Protein AF-A0A966UQ82-F1 (afdb_monomer_lite)

Radius of gyration: 20.07 Å; chains: 1; bounding box: 48×33×61 Å

Sequence (240 aa):
MAGTAAERQETGVVKAINDTFRKNKRNPFTVAAGNTKINGVVGARKYGGRQATGSEPYTDVILQLKNKKDVNLSLKGEAAPSLAGGGLRGLELIVPGIANRFMKAAYDKLIEMGLKAGDKVPDVYGKIGKAHKEKIVVGTAAMGGPIDYMYIGPMDVRSSYDDEKNILNLNGNLTQSLEYAKSHELYFRLRARREDQRFDPKAMQNNTHKIYGKSPSRGDSAGRIVVTDSVPAGAVTVKV

Foldseek 3Di:
DVVVLQCLQLVLVQCLLQVLCVVLVQFWFWEDFPPDIDGQFRGKDADPDAALVRHRAQFGMWTDGDPDDIATEGEAEQPFGFFFPDFLVRLCVQPNPPSQVQLVQLLVLCVVVVDDWFAFRFKEKEWDDLVRLLCRQQHDVNRNGRHQWYWYAHSNWDWDADSVRRYIYIRTHTDGSNVCSVPFTKIKIWDAPDPQWTADSPPDDPNGHQRTQQRPVPRDGHITIGMGRDDDPPGHYGYD

pLDDT: mean 88.34, std 11.16, range [34.44, 98.62]

Secondary structure (DSSP, 8-state):
--HHHHHHHHHHHHHHHHHHHHHTTT--EEEEETTEEEEEEEEEEE-----TTSSPPS--EEEEETTS--EEEEEE-SSS--BSTTHHHHHHHHSTTHHHHHHHHHHHHHHHTT--TTPPPPPEEEEPPHHHHHHHHH--GGGT---SEEEE--SS--EEEETTTTEEEESSEEEEHHHHHHHS--EEEEE-SSTT--B-TT-EETTEE--B---TTT-----EEEEES---TT-EEEE-

Structure (mmCIF, N/CA/C/O backbone):
data_AF-A0A966UQ82-F1
#
_entry.id   AF-A0A966UQ82-F1
#
loop_
_atom_site.group_PDB
_atom_site.id
_atom_site.type_symbol
_atom_site.label_atom_id
_atom_site.label_alt_id
_atom_site.label_comp_id
_atom_site.label_asym_id
_atom_site.label_entity_id
_atom_site.label_seq_id
_atom_site.pdbx_PDB_ins_code
_atom_site.Cartn_x
_atom_site.Cartn_y
_atom_site.Cartn_z
_atom_site.occupancy
_atom_site.B_iso_or_equiv
_atom_site.auth_seq_id
_atom_site.auth_comp_id
_atom_site.auth_asym_id
_atom_site.auth_atom_id
_atom_site.pdbx_PDB_model_num
ATOM 1 N N . MET A 1 1 ? 10.361 14.506 2.258 1.00 34.44 1 MET A N 1
ATOM 2 C CA . MET A 1 1 ? 10.667 13.240 2.958 1.00 34.44 1 MET A CA 1
ATOM 3 C C . MET A 1 1 ? 9.388 12.424 3.025 1.00 34.44 1 MET A C 1
ATOM 5 O O . MET A 1 1 ? 8.383 12.976 3.440 1.00 34.44 1 MET A O 1
ATOM 9 N N . ALA A 1 2 ? 9.389 11.176 2.550 1.00 37.69 2 ALA A N 1
ATOM 10 C CA . ALA A 1 2 ? 8.175 10.351 2.489 1.00 37.69 2 ALA A CA 1
ATOM 11 C C . ALA A 1 2 ? 7.789 9.716 3.845 1.00 37.69 2 ALA A C 1
ATOM 13 O O . ALA A 1 2 ? 6.634 9.354 4.011 1.00 37.69 2 ALA A O 1
ATOM 14 N N . GLY A 1 3 ? 8.717 9.653 4.813 1.00 43.28 3 GLY A N 1
ATOM 15 C CA . GLY A 1 3 ? 8.471 9.089 6.151 1.00 43.28 3 GLY A CA 1
ATOM 16 C C . GLY A 1 3 ? 7.691 10.018 7.089 1.00 43.28 3 GLY A C 1
ATOM 17 O O . GLY A 1 3 ? 6.707 9.605 7.682 1.00 43.28 3 GLY A O 1
ATOM 18 N N . THR A 1 4 ? 8.028 11.312 7.139 1.00 46.94 4 THR A N 1
ATOM 19 C CA . THR A 1 4 ? 7.379 12.275 8.056 1.00 46.94 4 THR A CA 1
ATOM 20 C C . THR A 1 4 ? 5.878 12.457 7.785 1.00 46.94 4 THR A C 1
ATOM 22 O O . THR A 1 4 ? 5.121 12.805 8.682 1.0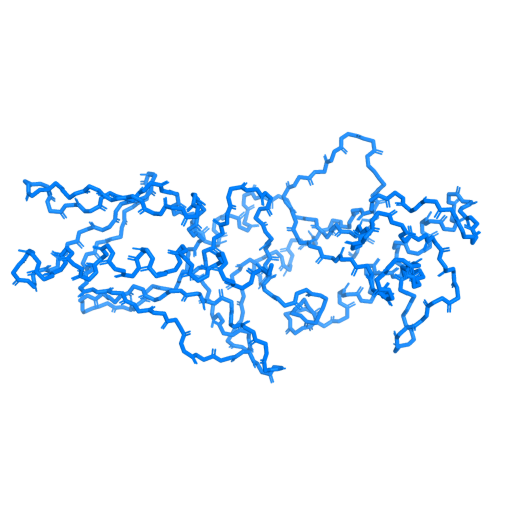0 46.94 4 THR A O 1
ATOM 25 N N . ALA A 1 5 ? 5.427 12.246 6.542 1.00 49.00 5 ALA A N 1
ATOM 26 C CA . ALA A 1 5 ? 4.013 12.358 6.176 1.00 49.00 5 ALA A CA 1
ATOM 27 C C . ALA A 1 5 ? 3.207 11.095 6.529 1.00 49.00 5 ALA A C 1
ATOM 29 O O . ALA A 1 5 ? 2.091 11.225 7.022 1.00 49.00 5 ALA A O 1
ATOM 30 N N . ALA A 1 6 ? 3.776 9.899 6.335 1.00 56.09 6 ALA A N 1
ATOM 31 C CA . ALA A 1 6 ? 3.151 8.639 6.749 1.00 56.09 6 ALA A CA 1
ATOM 32 C C . ALA A 1 6 ? 3.001 8.569 8.280 1.00 56.09 6 ALA A C 1
ATOM 34 O O . ALA A 1 6 ? 1.919 8.275 8.791 1.00 56.09 6 ALA A O 1
ATOM 35 N N . GLU A 1 7 ? 4.026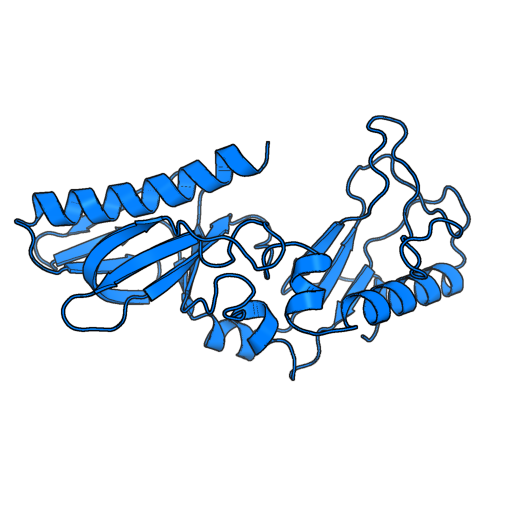 9.022 9.014 1.00 70.12 7 GLU A N 1
ATOM 36 C CA . GLU A 1 7 ? 3.974 9.116 10.475 1.00 70.12 7 GLU A CA 1
ATOM 37 C C . GLU A 1 7 ? 2.821 9.987 10.984 1.00 70.12 7 GLU A C 1
ATOM 39 O O . GLU A 1 7 ? 2.260 9.690 12.042 1.00 70.12 7 GLU A O 1
ATOM 44 N N . ARG A 1 8 ? 2.435 11.040 10.248 1.00 84.38 8 ARG A N 1
ATOM 45 C CA . ARG A 1 8 ? 1.315 11.910 10.637 1.00 84.38 8 ARG A CA 1
ATOM 46 C C . ARG A 1 8 ? -0.015 11.169 10.621 1.00 84.38 8 ARG A C 1
ATOM 48 O O . ARG A 1 8 ? -0.776 11.299 11.579 1.00 84.38 8 ARG A O 1
ATOM 55 N N . GLN A 1 9 ? -0.281 10.392 9.572 1.00 91.62 9 GLN A N 1
ATOM 56 C CA . GLN A 1 9 ? -1.534 9.650 9.454 1.00 91.62 9 GLN A CA 1
ATOM 57 C C . GLN A 1 9 ? -1.615 8.553 10.523 1.00 91.62 9 GLN A C 1
ATOM 59 O O . GLN A 1 9 ? -2.599 8.471 11.256 1.00 91.62 9 GLN A O 1
ATOM 64 N N . GLU A 1 10 ? -0.551 7.762 10.675 1.00 92.62 10 GLU A N 1
ATOM 65 C CA . GLU A 1 10 ? -0.459 6.702 11.688 1.00 92.62 10 GLU A CA 1
ATOM 66 C C . GLU A 1 10 ? -0.657 7.239 13.103 1.00 92.62 10 GLU A C 1
ATOM 68 O O . GLU A 1 10 ? -1.464 6.714 13.874 1.00 92.62 10 GLU A O 1
ATOM 73 N N . THR A 1 11 ? 0.049 8.321 13.434 1.00 93.56 11 THR A N 1
ATOM 74 C CA . THR A 1 11 ? -0.054 8.962 14.747 1.00 93.56 11 THR A CA 1
ATOM 75 C C . THR A 1 11 ? -1.455 9.522 14.969 1.00 93.56 11 THR A C 1
ATOM 77 O O . THR A 1 11 ? -1.997 9.375 16.062 1.00 93.56 11 THR A O 1
ATOM 80 N N . GLY A 1 12 ? -2.068 10.110 13.937 1.00 96.06 12 GLY A N 1
ATOM 81 C CA . GLY A 1 12 ? -3.436 10.620 13.984 1.00 96.06 12 GLY A CA 1
ATOM 82 C C . GLY A 1 12 ? -4.465 9.532 14.295 1.00 96.06 12 GLY A C 1
ATOM 83 O O . GLY A 1 12 ? -5.253 9.696 15.228 1.00 96.06 12 GLY A O 1
ATOM 84 N N . VAL A 1 13 ? -4.416 8.395 13.587 1.00 97.44 13 VAL A N 1
ATOM 85 C CA . VAL A 1 13 ? -5.310 7.247 13.840 1.00 97.44 13 VAL A CA 1
ATOM 86 C C . VAL A 1 13 ? -5.109 6.703 15.256 1.00 97.44 13 VAL A C 1
ATOM 88 O O . VAL A 1 13 ? -6.076 6.556 16.006 1.00 97.44 13 VAL A O 1
ATOM 91 N N . VAL A 1 14 ? -3.858 6.448 15.655 1.00 97.88 14 VAL A N 1
ATOM 92 C CA . VAL A 1 14 ? -3.534 5.915 16.989 1.00 97.88 14 VAL A CA 1
ATOM 93 C C . VAL A 1 14 ? -4.014 6.856 1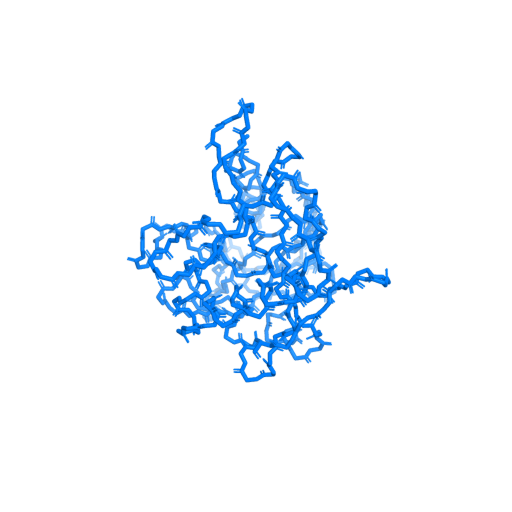8.094 1.00 97.88 14 VAL A C 1
ATOM 95 O O . VAL A 1 14 ? -4.612 6.409 19.077 1.00 97.88 14 VAL A O 1
ATOM 98 N N . LYS A 1 15 ? -3.787 8.164 17.933 1.00 97.75 15 LYS A N 1
ATOM 99 C CA . LYS A 1 15 ? -4.211 9.180 18.898 1.00 97.75 15 LYS A CA 1
ATOM 100 C C . LYS A 1 15 ? -5.732 9.244 19.010 1.00 97.75 15 LYS A C 1
ATOM 102 O O . LYS A 1 15 ? -6.237 9.186 20.127 1.00 97.75 15 LYS A O 1
ATOM 107 N N . ALA A 1 16 ? -6.451 9.320 17.889 1.00 98.12 16 ALA A N 1
ATOM 108 C CA . ALA A 1 16 ? -7.913 9.397 17.883 1.00 98.12 16 ALA A CA 1
ATOM 109 C C . ALA A 1 16 ? -8.549 8.215 18.630 1.00 98.12 16 ALA A C 1
ATOM 111 O O . ALA A 1 16 ? -9.416 8.406 19.481 1.00 98.12 16 ALA A O 1
ATOM 112 N N . ILE A 1 17 ? -8.071 6.996 18.372 1.00 98.44 17 ILE A N 1
ATOM 113 C CA . ILE A 1 17 ? -8.600 5.778 18.997 1.00 98.44 17 ILE A CA 1
ATOM 114 C C . ILE A 1 17 ? -8.288 5.745 20.497 1.00 98.44 17 ILE A C 1
ATOM 116 O O . ILE A 1 17 ? -9.184 5.516 21.310 1.00 98.44 17 ILE A O 1
ATOM 120 N N . ASN A 1 18 ? -7.039 6.008 20.886 1.00 98.44 18 ASN A N 1
ATOM 121 C CA . ASN A 1 18 ? -6.642 5.949 22.294 1.00 98.44 18 ASN A CA 1
ATOM 122 C C . ASN A 1 18 ? -7.269 7.069 23.134 1.00 98.44 18 ASN A C 1
ATOM 124 O O . ASN A 1 18 ? -7.626 6.839 24.291 1.00 98.44 18 ASN A O 1
ATOM 128 N N . ASP A 1 19 ? -7.431 8.269 22.575 1.00 98.06 19 ASP A N 1
ATOM 129 C CA . ASP A 1 19 ? -8.109 9.369 23.260 1.00 98.06 19 ASP A CA 1
ATOM 130 C C . ASP A 1 19 ? -9.596 9.064 23.451 1.00 98.06 19 ASP A C 1
ATOM 132 O O . ASP A 1 19 ? -10.117 9.276 24.547 1.00 98.06 19 ASP A O 1
ATOM 136 N N . THR A 1 20 ? -10.264 8.499 22.441 1.00 98.12 20 THR A N 1
ATOM 137 C CA . THR A 1 20 ? -11.651 8.032 22.571 1.00 98.12 20 THR A CA 1
ATOM 138 C C . THR A 1 20 ? -11.778 6.945 23.630 1.00 98.12 20 THR A C 1
ATOM 140 O O . THR A 1 20 ? -12.645 7.050 24.491 1.00 98.12 20 THR A O 1
ATOM 143 N N . PHE A 1 21 ? -10.881 5.954 23.655 1.00 97.81 21 PHE A N 1
ATOM 144 C CA . PHE A 1 21 ? -10.902 4.914 24.688 1.00 97.81 21 PHE A CA 1
ATOM 145 C C . PHE A 1 21 ? -10.805 5.500 26.104 1.00 97.81 21 PHE A C 1
ATOM 147 O O . PHE A 1 21 ? -11.550 5.107 27.002 1.00 97.81 21 PHE A O 1
ATOM 154 N N . ARG A 1 22 ? -9.912 6.478 26.311 1.00 96.62 22 ARG A N 1
ATOM 155 C CA . ARG A 1 22 ? -9.761 7.169 27.603 1.00 96.62 22 ARG A CA 1
ATOM 156 C C . ARG A 1 22 ? -11.014 7.963 27.972 1.00 96.62 22 ARG A C 1
ATOM 158 O O . ARG A 1 22 ? -11.455 7.871 29.115 1.00 96.62 22 ARG A O 1
ATOM 165 N N . LYS A 1 23 ? -11.579 8.715 27.022 1.00 94.19 23 LYS A N 1
ATOM 166 C CA . LYS A 1 23 ? -12.789 9.530 27.224 1.00 94.19 23 LYS A CA 1
ATOM 167 C C . LYS A 1 23 ? -14.023 8.669 27.497 1.00 94.19 23 LYS A C 1
ATOM 169 O O . LYS A 1 23 ? -14.788 8.980 28.403 1.00 94.19 23 LYS A O 1
ATOM 174 N N . ASN A 1 24 ? -14.153 7.533 26.815 1.00 93.62 24 ASN A N 1
ATOM 175 C CA . ASN A 1 24 ? -15.239 6.568 26.990 1.00 93.62 24 ASN A CA 1
ATOM 176 C C . ASN A 1 24 ? -15.046 5.650 28.215 1.00 93.62 24 ASN A C 1
ATOM 178 O O . ASN A 1 24 ? -15.396 4.470 28.193 1.00 93.62 24 ASN A O 1
ATOM 182 N N . LYS A 1 25 ? -14.420 6.156 29.286 1.00 94.12 25 LYS A N 1
ATOM 183 C CA . LYS A 1 25 ? -14.194 5.426 30.548 1.00 94.12 25 LYS A CA 1
ATOM 184 C C . LYS A 1 25 ? -13.546 4.043 30.360 1.00 94.12 25 LYS A C 1
ATOM 186 O O . LYS A 1 25 ? -13.777 3.141 31.160 1.00 94.12 25 LYS A O 1
ATOM 191 N N . ARG A 1 26 ? -12.719 3.874 29.319 1.00 94.12 26 ARG A N 1
ATOM 192 C CA . ARG A 1 26 ? -12.052 2.611 28.952 1.00 94.12 26 ARG A CA 1
ATOM 193 C C . ARG A 1 26 ? -13.016 1.465 28.609 1.00 94.12 26 ARG A C 1
ATOM 195 O O . ARG A 1 26 ? -12.670 0.292 28.763 1.00 94.12 26 ARG A O 1
ATOM 202 N N . ASN A 1 27 ? -14.205 1.792 28.108 1.00 96.06 27 ASN A N 1
ATOM 203 C CA . ASN A 1 27 ? -15.124 0.810 27.545 1.00 96.06 27 ASN A CA 1
ATOM 204 C C . ASN A 1 27 ? -14.786 0.516 26.073 1.00 96.06 27 ASN A C 1
ATOM 206 O O . ASN A 1 27 ? -14.386 1.429 25.343 1.00 96.06 27 ASN A O 1
ATOM 210 N N . PRO A 1 28 ? -14.948 -0.739 25.608 1.00 97.56 28 PRO A N 1
ATOM 211 C CA . PRO A 1 28 ? -14.816 -1.063 24.193 1.00 97.56 28 PRO A CA 1
ATOM 212 C C . PRO A 1 28 ? -15.835 -0.296 23.351 1.00 97.56 28 PRO A C 1
ATOM 214 O O . PRO A 1 28 ? -17.005 -0.189 23.725 1.00 97.56 28 PRO A O 1
ATOM 217 N N . PHE A 1 29 ? -15.401 0.179 22.191 1.00 98.44 29 PHE A N 1
ATOM 218 C CA . PHE A 1 29 ? -16.232 0.942 21.263 1.00 98.44 29 PHE A CA 1
ATOM 219 C C . PHE A 1 29 ? -16.047 0.446 19.830 1.00 98.44 29 PHE A C 1
ATOM 221 O O . PHE A 1 29 ? -15.252 -0.462 19.555 1.00 98.44 29 PHE A O 1
ATOM 228 N N . THR A 1 30 ? -16.826 1.006 18.915 1.00 98.56 30 THR A N 1
ATOM 229 C CA . THR A 1 30 ? -16.739 0.687 17.490 1.00 98.56 30 THR A CA 1
ATOM 230 C C . THR A 1 30 ? -15.918 1.746 16.773 1.00 98.56 30 THR A C 1
ATOM 232 O O . THR A 1 30 ? -16.176 2.935 16.937 1.00 98.56 30 THR A O 1
ATOM 235 N N . VAL A 1 31 ? -14.961 1.337 15.944 1.00 98.62 31 VAL A N 1
ATOM 236 C CA . VAL A 1 31 ? -14.299 2.239 14.991 1.00 98.62 31 VAL A CA 1
ATOM 237 C C . VAL A 1 31 ? -14.966 2.077 13.632 1.00 98.62 31 VAL A C 1
ATOM 239 O O . VAL A 1 31 ? -15.058 0.963 13.118 1.00 98.62 31 VAL A O 1
ATOM 242 N N . ALA A 1 32 ? -15.428 3.182 13.057 1.00 98.38 32 ALA A N 1
ATOM 243 C CA . ALA A 1 32 ? -16.029 3.253 11.735 1.00 98.38 32 ALA A CA 1
ATOM 244 C C . ALA A 1 32 ? -15.168 4.114 10.802 1.00 98.38 32 ALA A C 1
ATOM 246 O O . ALA A 1 32 ? -14.708 5.192 11.178 1.00 98.38 32 ALA A O 1
ATOM 247 N N . ALA A 1 33 ? -14.954 3.635 9.582 1.00 97.75 33 ALA A N 1
ATOM 248 C CA . ALA A 1 33 ? -14.253 4.364 8.529 1.00 97.75 33 ALA A CA 1
ATOM 249 C C . ALA A 1 33 ? -14.862 3.962 7.181 1.00 97.75 33 ALA A C 1
ATOM 251 O O . ALA A 1 33 ? -14.765 2.799 6.768 1.00 97.75 33 ALA A O 1
ATOM 252 N N . GLY A 1 34 ? -15.530 4.906 6.519 1.00 95.12 34 GLY A N 1
ATOM 253 C CA . GLY A 1 34 ? -16.425 4.608 5.405 1.00 95.12 34 GLY A CA 1
ATOM 254 C C . GLY A 1 34 ? -17.589 3.725 5.859 1.00 95.12 34 GLY A C 1
ATOM 255 O O . GLY A 1 34 ? -18.184 3.952 6.911 1.00 95.12 34 GLY A O 1
ATOM 256 N N . ASN A 1 35 ? -17.880 2.678 5.089 1.00 95.12 35 ASN A N 1
ATOM 257 C CA . ASN A 1 35 ? -18.961 1.732 5.395 1.00 95.12 35 ASN A CA 1
ATOM 258 C C . ASN A 1 35 ? -18.542 0.597 6.346 1.00 95.12 35 ASN A C 1
ATOM 260 O O . ASN A 1 35 ? -19.380 -0.195 6.777 1.00 95.12 35 ASN A O 1
ATOM 264 N N . THR A 1 36 ? -17.257 0.509 6.684 1.00 97.75 36 THR A N 1
ATOM 265 C CA . THR A 1 36 ? -16.704 -0.584 7.486 1.00 97.75 36 THR A CA 1
ATOM 266 C C . THR A 1 36 ? -16.698 -0.221 8.964 1.00 97.75 36 THR A C 1
ATOM 268 O O . THR A 1 36 ? -16.302 0.884 9.345 1.00 97.75 36 THR A O 1
ATOM 271 N N . LYS A 1 37 ? -17.094 -1.179 9.809 1.00 97.94 37 LYS A N 1
ATOM 272 C CA . LYS A 1 37 ? -17.108 -1.053 11.270 1.00 97.94 37 LYS A CA 1
ATOM 273 C C . LYS A 1 37 ? -16.313 -2.182 11.918 1.00 97.94 37 LYS A C 1
ATOM 275 O O . LYS A 1 37 ? -16.527 -3.351 11.608 1.00 97.94 37 LYS A O 1
ATOM 280 N N . ILE A 1 38 ? -15.434 -1.829 12.850 1.00 98.06 38 ILE A N 1
ATOM 281 C CA . ILE A 1 38 ? -14.668 -2.770 13.670 1.00 98.06 38 ILE A CA 1
ATOM 282 C C . ILE A 1 38 ? -15.126 -2.618 15.119 1.00 98.06 38 ILE A C 1
ATOM 284 O O . ILE A 1 38 ? -14.913 -1.582 15.747 1.00 98.06 38 ILE A O 1
ATOM 288 N N . ASN A 1 39 ? -15.767 -3.662 15.644 1.00 97.94 39 ASN A N 1
ATOM 289 C CA . ASN A 1 39 ? -16.377 -3.653 16.972 1.00 97.94 39 ASN A CA 1
ATOM 290 C C . ASN A 1 39 ? -15.400 -4.113 18.059 1.00 97.94 39 ASN A C 1
ATOM 292 O O . ASN A 1 39 ? -14.628 -5.053 17.859 1.00 97.94 39 ASN A O 1
ATOM 296 N N . GLY A 1 40 ? -15.546 -3.543 19.257 1.00 97.81 40 GLY A N 1
ATOM 297 C CA . GLY A 1 40 ? -14.832 -3.993 20.453 1.00 97.81 40 GLY A CA 1
ATOM 298 C C . GLY A 1 40 ? -13.392 -3.492 20.533 1.00 97.81 40 GLY A C 1
ATOM 299 O O . GLY A 1 40 ? -12.556 -4.156 21.145 1.00 97.81 40 GLY A O 1
ATOM 300 N N . VAL A 1 41 ? -13.105 -2.346 19.916 1.00 98.44 41 VAL A N 1
ATOM 301 C CA . VAL A 1 41 ? -11.793 -1.698 19.959 1.00 98.44 41 VAL A CA 1
ATOM 302 C C . VAL A 1 41 ? -11.542 -1.152 21.362 1.00 98.44 41 VAL A C 1
ATOM 304 O O . VAL A 1 41 ? -12.401 -0.486 21.942 1.00 98.44 41 VAL A O 1
ATOM 307 N N . VAL A 1 42 ? -10.361 -1.444 21.904 1.00 98.31 42 VAL A N 1
ATOM 308 C CA . VAL A 1 42 ? -9.892 -0.975 23.222 1.00 98.31 42 VAL A CA 1
ATOM 309 C C . VAL A 1 42 ? -8.617 -0.140 23.143 1.00 98.31 42 VAL A C 1
ATOM 311 O O . VAL A 1 42 ? -8.104 0.316 24.158 1.00 98.31 42 VAL A O 1
ATOM 314 N N . GLY A 1 43 ? -8.084 0.066 21.945 1.00 98.00 43 GLY A N 1
ATOM 315 C CA . GLY A 1 43 ? -6.890 0.866 21.741 1.00 98.00 43 GLY A CA 1
ATOM 316 C C . GLY A 1 43 ? -6.300 0.664 20.358 1.00 98.00 43 GLY A C 1
ATOM 317 O O . GLY A 1 43 ? -6.771 -0.155 19.565 1.00 98.00 43 GLY A O 1
ATOM 318 N N . ALA A 1 44 ? -5.253 1.422 20.076 1.00 98.12 44 ALA A N 1
ATOM 319 C CA . ALA A 1 44 ? -4.432 1.250 18.894 1.00 98.12 44 ALA A CA 1
ATOM 320 C C . ALA A 1 44 ? -2.968 1.554 19.204 1.00 98.12 44 ALA A C 1
ATOM 322 O O . ALA A 1 44 ? -2.644 2.343 20.096 1.00 98.12 44 ALA A O 1
ATOM 323 N N . ARG A 1 45 ? -2.065 0.960 18.429 1.00 96.25 45 ARG A N 1
ATOM 324 C CA . ARG A 1 45 ? -0.628 1.235 18.510 1.00 96.25 45 ARG A CA 1
ATOM 325 C C . ARG A 1 45 ? 0.023 1.147 17.142 1.00 96.25 45 ARG A C 1
ATOM 327 O O . ARG A 1 45 ? -0.432 0.392 16.287 1.00 96.25 45 ARG A O 1
ATOM 334 N N . LYS A 1 46 ? 1.125 1.870 16.960 1.00 93.19 46 LYS A N 1
ATOM 335 C CA . LYS A 1 46 ? 1.995 1.673 15.798 1.00 93.19 46 LYS A CA 1
ATOM 336 C C . LYS A 1 46 ? 2.611 0.272 15.833 1.00 93.19 46 LYS A C 1
ATOM 338 O O . LYS A 1 46 ? 2.877 -0.274 16.914 1.00 93.19 46 LYS A O 1
ATOM 343 N N . TYR A 1 47 ? 2.849 -0.311 14.665 1.00 89.44 47 TYR A N 1
ATOM 344 C CA . TYR A 1 47 ? 3.622 -1.542 14.566 1.00 89.44 47 TYR A CA 1
ATOM 345 C C . TYR A 1 47 ? 5.111 -1.230 14.776 1.00 89.44 47 TYR A C 1
ATOM 347 O O . TYR A 1 47 ? 5.689 -0.420 14.061 1.00 89.44 47 TYR A O 1
ATOM 355 N N . GLY A 1 48 ? 5.738 -1.850 15.779 1.00 77.94 48 GLY A N 1
ATOM 356 C CA . GLY A 1 48 ? 7.140 -1.582 16.135 1.00 77.94 48 GLY A CA 1
ATOM 357 C C . GLY A 1 48 ? 8.175 -2.492 15.464 1.00 77.94 48 GLY A C 1
ATOM 358 O O . GLY A 1 48 ? 9.370 -2.287 15.650 1.00 77.94 48 GLY A O 1
ATOM 359 N N . GLY A 1 49 ? 7.745 -3.527 14.735 1.00 72.44 49 GLY A N 1
ATOM 360 C CA . GLY A 1 49 ? 8.656 -4.463 14.071 1.00 72.44 49 GLY A CA 1
ATOM 361 C C . GLY A 1 49 ? 9.188 -3.949 12.729 1.00 72.44 49 GLY A C 1
ATOM 362 O O . GLY A 1 49 ? 8.816 -2.881 12.253 1.00 72.44 49 GLY A O 1
ATOM 363 N N . ARG A 1 50 ? 10.063 -4.740 12.104 1.00 67.81 50 ARG A N 1
ATOM 364 C CA . ARG A 1 50 ? 10.616 -4.494 10.763 1.00 67.81 50 ARG A CA 1
ATOM 365 C C . ARG A 1 50 ? 10.404 -5.716 9.879 1.00 67.81 50 ARG A C 1
ATOM 367 O O . ARG A 1 50 ? 10.242 -6.825 10.384 1.00 67.81 50 ARG A O 1
ATOM 374 N N . GLN A 1 51 ? 10.443 -5.520 8.565 1.00 68.31 51 GLN A N 1
ATOM 375 C CA . GLN A 1 51 ? 10.529 -6.647 7.632 1.00 68.31 51 GLN A CA 1
ATOM 376 C C . GLN A 1 51 ? 11.862 -7.382 7.806 1.00 68.31 51 GLN A C 1
ATOM 378 O O . GLN A 1 51 ? 12.841 -6.790 8.265 1.00 68.31 51 GLN A O 1
ATOM 383 N N . ALA A 1 52 ? 11.939 -8.631 7.339 1.00 66.31 52 ALA A N 1
ATOM 384 C CA . ALA A 1 52 ? 13.160 -9.445 7.368 1.00 66.31 52 ALA A CA 1
ATOM 385 C C . ALA A 1 52 ? 14.384 -8.753 6.728 1.00 66.31 52 ALA A C 1
ATOM 387 O O . ALA A 1 52 ? 15.521 -9.029 7.090 1.00 66.31 52 ALA A O 1
ATOM 388 N N . THR A 1 53 ? 14.162 -7.816 5.801 1.00 65.50 53 THR A N 1
ATOM 389 C CA . THR A 1 53 ? 15.217 -7.030 5.135 1.00 65.50 53 THR A CA 1
ATOM 390 C C . THR A 1 53 ? 15.575 -5.724 5.854 1.00 65.50 53 THR A C 1
ATOM 392 O O . THR A 1 53 ? 16.316 -4.907 5.311 1.00 65.50 53 THR A O 1
ATOM 395 N N . GLY A 1 54 ? 15.026 -5.487 7.049 1.00 67.31 54 GLY A N 1
ATOM 396 C CA . GLY A 1 54 ? 15.249 -4.280 7.849 1.00 67.31 54 GLY A CA 1
ATOM 397 C C . GLY A 1 54 ? 14.438 -3.053 7.415 1.00 67.31 54 GLY A C 1
ATOM 398 O O . GLY A 1 54 ? 14.609 -1.990 8.014 1.00 67.31 54 GLY A O 1
ATOM 399 N N . SER A 1 55 ? 13.573 -3.196 6.403 1.00 69.88 55 SER A N 1
ATOM 400 C CA . SER A 1 55 ? 12.670 -2.144 5.902 1.00 69.88 55 SER A CA 1
ATOM 401 C C . SER A 1 55 ? 11.417 -1.980 6.776 1.00 69.88 55 SER A C 1
ATOM 403 O O . SER A 1 55 ? 11.132 -2.832 7.622 1.00 69.88 55 SER A O 1
ATOM 405 N N . GLU A 1 56 ? 10.663 -0.897 6.552 1.00 72.94 56 GLU A N 1
ATOM 406 C CA . GLU A 1 56 ? 9.382 -0.636 7.227 1.00 72.94 56 GLU A CA 1
ATOM 407 C C . GLU A 1 56 ? 8.389 -1.792 7.026 1.00 72.94 56 GLU A C 1
ATOM 409 O O . GLU A 1 56 ? 8.245 -2.279 5.900 1.00 72.94 56 GLU A O 1
ATOM 414 N N . PRO A 1 57 ? 7.727 -2.252 8.101 1.00 85.19 57 PRO A N 1
ATOM 415 C CA . PRO A 1 57 ? 6.740 -3.328 8.057 1.00 85.19 57 PRO A CA 1
ATOM 416 C C . PRO A 1 57 ? 5.558 -2.951 7.159 1.00 85.19 57 PRO A C 1
ATOM 418 O O . PRO A 1 57 ? 5.313 -1.782 6.888 1.00 85.19 57 PRO A O 1
ATOM 421 N N . TYR A 1 58 ? 4.814 -3.947 6.681 1.00 86.94 58 TYR A N 1
ATOM 422 C CA . TYR A 1 58 ? 3.604 -3.672 5.910 1.00 86.94 58 TYR A CA 1
ATOM 423 C C . TYR A 1 58 ? 2.426 -3.246 6.795 1.00 86.94 58 TYR A C 1
ATOM 425 O O . TYR A 1 58 ? 1.597 -2.441 6.379 1.00 86.94 58 TYR A O 1
ATOM 433 N N . THR A 1 59 ? 2.351 -3.785 8.014 1.00 91.62 59 THR A N 1
ATOM 434 C CA . THR A 1 59 ? 1.419 -3.286 9.027 1.00 91.62 59 THR A CA 1
ATOM 435 C C . THR A 1 59 ? 1.946 -1.972 9.580 1.00 91.62 59 THR A C 1
ATOM 437 O O . THR A 1 59 ? 3.057 -1.933 10.099 1.00 91.62 59 THR A O 1
ATOM 440 N N . ASP A 1 60 ? 1.120 -0.934 9.536 1.00 92.31 60 ASP A N 1
ATOM 441 C CA . ASP A 1 60 ? 1.450 0.398 10.044 1.00 92.31 60 ASP A CA 1
ATOM 442 C C . ASP A 1 60 ? 0.866 0.589 11.459 1.00 92.31 60 ASP A C 1
ATOM 444 O O . ASP A 1 60 ? 1.545 1.027 12.395 1.00 92.31 60 ASP A O 1
ATOM 448 N N . VAL A 1 61 ? -0.394 0.178 11.654 1.00 95.81 61 VAL A N 1
ATOM 449 C CA . VAL A 1 61 ? -1.141 0.310 12.916 1.00 95.81 61 VAL A CA 1
ATOM 450 C C . VAL A 1 61 ? -1.812 -1.011 13.277 1.00 95.81 61 VAL A C 1
ATOM 452 O O . VAL A 1 61 ? -2.322 -1.718 12.415 1.00 95.81 61 VAL A O 1
ATOM 455 N N . ILE A 1 62 ? -1.848 -1.329 14.567 1.00 97.88 62 ILE A N 1
ATOM 456 C CA . ILE A 1 62 ? -2.611 -2.444 15.126 1.00 97.88 62 ILE A CA 1
ATOM 457 C C . ILE A 1 62 ? -3.761 -1.876 15.953 1.00 97.88 62 ILE A C 1
ATOM 459 O O . ILE A 1 62 ? -3.517 -1.110 16.890 1.00 97.88 62 ILE A O 1
ATOM 463 N N . LEU A 1 63 ? -4.994 -2.275 15.634 1.00 98.38 63 LEU A N 1
ATOM 464 C CA . LEU A 1 63 ? -6.145 -2.080 16.513 1.00 98.38 63 LEU A CA 1
ATOM 465 C C . LEU A 1 63 ? -6.216 -3.225 17.511 1.00 98.38 63 LEU A C 1
ATOM 467 O O . LEU A 1 63 ? -6.226 -4.395 17.129 1.00 98.38 63 LEU A O 1
ATOM 471 N N . GLN A 1 64 ? -6.308 -2.871 18.783 1.00 98.38 64 GLN A N 1
ATOM 472 C CA . GLN A 1 64 ? -6.405 -3.830 19.869 1.00 98.38 64 GLN A CA 1
ATOM 473 C C . GLN A 1 64 ? -7.875 -4.099 20.158 1.00 98.38 64 GLN A C 1
ATOM 475 O O . GLN A 1 64 ? -8.634 -3.155 20.409 1.00 98.38 64 GLN A O 1
ATOM 480 N N . LEU A 1 65 ? -8.286 -5.367 20.111 1.00 98.00 65 LEU A N 1
ATOM 481 C CA . LEU A 1 65 ? -9.677 -5.758 20.342 1.00 98.00 65 LEU A CA 1
ATOM 482 C C . LEU A 1 65 ? -9.843 -6.470 21.686 1.00 98.00 65 LEU A C 1
ATOM 484 O O . LEU A 1 65 ? -9.017 -7.287 22.090 1.00 98.00 65 LEU A O 1
ATOM 488 N N . LYS A 1 66 ? -10.956 -6.214 22.379 1.00 96.31 66 LYS A N 1
ATOM 489 C CA . LYS A 1 66 ? -11.290 -6.954 23.601 1.00 96.31 66 LYS A CA 1
ATOM 490 C C . LYS A 1 66 ? -11.661 -8.393 23.255 1.00 96.31 66 LYS A C 1
ATOM 492 O O . LYS A 1 66 ? -12.622 -8.617 22.520 1.00 96.31 66 LYS A O 1
ATOM 497 N N . ASN A 1 67 ? -10.955 -9.355 23.848 1.00 92.50 67 ASN A N 1
ATOM 498 C CA . ASN A 1 67 ? -11.236 -10.795 23.748 1.00 92.50 67 ASN A CA 1
ATOM 499 C C . ASN A 1 67 ? -11.294 -11.325 22.301 1.00 92.50 67 ASN A C 1
ATOM 501 O O . ASN A 1 67 ? -11.973 -12.313 22.024 1.00 92.50 67 ASN A O 1
ATOM 505 N N . LYS A 1 68 ? -10.619 -10.655 21.365 1.00 93.75 68 LYS A N 1
ATOM 506 C CA . LYS A 1 68 ? -10.539 -11.034 19.951 1.00 93.75 68 LYS A CA 1
ATOM 507 C C . LYS A 1 68 ? -9.113 -10.828 19.462 1.00 93.75 68 LYS A C 1
ATOM 509 O O . LYS A 1 68 ? -8.329 -10.137 20.101 1.00 93.75 68 LYS A O 1
ATOM 514 N N . LYS A 1 69 ? -8.794 -11.424 18.314 1.00 95.69 69 LYS A N 1
ATOM 515 C CA . LYS A 1 69 ? -7.537 -11.155 17.616 1.00 95.69 69 LYS A CA 1
ATOM 516 C C . LYS A 1 69 ? -7.466 -9.667 17.252 1.00 95.69 69 LYS A C 1
ATOM 518 O O . LYS A 1 69 ? -8.444 -9.112 16.752 1.00 95.69 69 LYS A O 1
ATOM 523 N N . ASP A 1 70 ? -6.306 -9.067 17.479 1.00 97.19 70 ASP A N 1
ATOM 524 C CA . ASP A 1 70 ? -5.984 -7.723 17.008 1.00 97.19 70 ASP A CA 1
ATOM 525 C C . ASP A 1 70 ? -6.099 -7.619 15.478 1.00 97.19 70 ASP A C 1
ATOM 527 O O . ASP A 1 70 ? -5.939 -8.609 14.754 1.00 97.19 70 ASP A O 1
ATOM 531 N N . VAL A 1 71 ? -6.359 -6.404 14.995 1.00 98.06 71 VAL A N 1
ATOM 532 C CA . VAL A 1 71 ? -6.528 -6.107 13.568 1.00 98.06 71 VAL A CA 1
ATOM 533 C C . VAL A 1 71 ? -5.336 -5.304 13.067 1.00 98.06 71 VAL A C 1
ATOM 535 O O . VAL A 1 71 ? -5.075 -4.200 13.549 1.00 98.06 71 VAL A O 1
ATOM 538 N N . ASN A 1 72 ? -4.643 -5.835 12.067 1.00 97.31 72 ASN A N 1
ATOM 539 C CA . ASN A 1 72 ? -3.510 -5.193 11.417 1.00 97.31 72 ASN A CA 1
ATOM 540 C C . ASN A 1 72 ? -3.992 -4.293 10.275 1.00 97.31 72 ASN A C 1
ATOM 542 O O . ASN A 1 72 ? -4.683 -4.743 9.356 1.00 97.31 72 ASN A O 1
ATOM 546 N N . LEU A 1 73 ? -3.593 -3.025 10.308 1.00 96.25 73 LEU A N 1
ATOM 547 C CA . LEU A 1 73 ? -3.933 -2.023 9.307 1.00 96.25 73 LEU A CA 1
ATOM 548 C C . LEU A 1 73 ? -2.690 -1.599 8.533 1.00 96.25 73 LEU A C 1
ATOM 550 O O . LEU A 1 73 ? -1.661 -1.295 9.141 1.00 96.25 73 LEU A O 1
ATOM 554 N N . SER A 1 74 ? -2.818 -1.481 7.211 1.00 93.31 74 SER A N 1
ATOM 555 C CA . SER A 1 74 ? -1.894 -0.660 6.426 1.00 93.31 74 SER A CA 1
ATOM 556 C C . SER A 1 74 ? -2.550 0.657 6.036 1.00 93.31 74 SER A C 1
ATOM 558 O O . SER A 1 74 ? -3.642 0.679 5.470 1.00 93.31 74 SER A O 1
ATOM 560 N N . LEU A 1 75 ? -1.888 1.761 6.347 1.00 92.56 75 LEU A N 1
ATOM 561 C CA . LEU A 1 75 ? -2.361 3.113 6.109 1.00 92.56 75 LEU A CA 1
ATOM 562 C C . LEU A 1 75 ? -1.839 3.610 4.758 1.00 92.56 75 LEU A C 1
ATOM 564 O O . LEU A 1 75 ? -0.683 3.390 4.371 1.00 92.56 75 LEU A O 1
ATOM 568 N N . LYS A 1 76 ? -2.729 4.227 3.985 1.00 87.75 76 LYS A N 1
ATOM 569 C CA . LYS A 1 76 ? -2.459 4.713 2.635 1.00 87.75 76 LYS A CA 1
ATOM 570 C C . LYS A 1 76 ? -3.083 6.092 2.454 1.00 87.75 76 LYS A C 1
ATOM 572 O O . LYS A 1 76 ? -4.203 6.363 2.887 1.00 87.75 76 LYS A O 1
ATOM 577 N N . GLY A 1 77 ? -2.342 6.959 1.769 1.00 85.88 77 GLY A N 1
ATOM 578 C CA . GLY A 1 77 ? -2.883 8.212 1.259 1.00 85.88 77 GLY A CA 1
ATOM 579 C C . GLY A 1 77 ? -3.839 7.977 0.090 1.00 85.88 77 GLY A C 1
ATOM 580 O O . GLY A 1 77 ? -3.761 6.955 -0.589 1.00 85.88 77 GLY A O 1
ATOM 581 N N . GLU A 1 78 ? -4.692 8.959 -0.176 1.00 82.06 78 GLU A N 1
ATOM 582 C CA . GLU A 1 78 ? -5.673 8.924 -1.274 1.00 82.06 78 GLU A CA 1
ATOM 583 C C . GLU A 1 78 ? -5.017 8.943 -2.664 1.00 82.06 78 GLU A C 1
ATOM 585 O O . GLU A 1 78 ? -5.542 8.387 -3.625 1.00 82.06 78 GLU A O 1
ATOM 590 N N . ALA A 1 79 ? -3.833 9.552 -2.782 1.00 64.44 79 ALA A N 1
ATOM 591 C CA . ALA A 1 79 ? -3.098 9.606 -4.037 1.00 64.44 79 ALA A CA 1
ATOM 592 C C . ALA A 1 79 ? -2.399 8.266 -4.325 1.00 64.44 79 ALA A C 1
ATOM 594 O O . ALA A 1 79 ? -1.338 7.994 -3.762 1.00 64.44 79 ALA A O 1
ATOM 595 N N . ALA A 1 80 ? -2.978 7.478 -5.240 1.00 59.03 80 ALA A N 1
ATOM 596 C CA . ALA A 1 80 ? -2.444 6.221 -5.778 1.00 59.03 80 ALA A CA 1
ATOM 597 C C . ALA A 1 80 ? -1.871 5.296 -4.680 1.00 59.03 80 ALA A C 1
ATOM 599 O O . ALA A 1 80 ? -0.647 5.270 -4.486 1.00 59.03 80 ALA A O 1
ATOM 600 N N . PRO A 1 81 ? -2.729 4.551 -3.954 1.00 59.81 81 PRO A N 1
ATOM 601 C CA . PRO A 1 81 ? -2.298 3.710 -2.845 1.00 59.81 81 PRO A CA 1
ATOM 602 C C . PRO A 1 81 ? -1.257 2.707 -3.347 1.00 59.81 81 PRO A C 1
ATOM 604 O O . PRO A 1 81 ? -1.557 1.803 -4.116 1.00 59.81 81 PRO A O 1
ATOM 607 N N . SER A 1 82 ? 0.003 2.884 -2.947 1.00 65.25 82 SER A N 1
ATOM 608 C CA . SER A 1 82 ? 1.047 1.910 -3.261 1.00 65.25 82 SER A CA 1
ATOM 609 C C . SER A 1 82 ? 0.761 0.644 -2.464 1.00 65.25 82 SER A C 1
ATOM 611 O O . SER A 1 82 ? 0.893 0.647 -1.237 1.00 65.25 82 SER A O 1
ATOM 613 N N . LEU A 1 83 ? 0.382 -0.426 -3.156 1.00 69.00 83 LEU A N 1
ATOM 614 C CA . LEU A 1 83 ? 0.137 -1.733 -2.547 1.00 69.00 83 LEU A CA 1
ATOM 615 C C . LEU A 1 83 ? 1.469 -2.495 -2.440 1.00 69.00 83 LEU A C 1
ATOM 617 O O . LEU A 1 83 ? 2.333 -2.345 -3.304 1.00 69.00 83 LEU A O 1
ATOM 621 N N . ALA A 1 84 ? 1.638 -3.268 -1.364 1.00 67.81 84 ALA A N 1
ATOM 622 C CA . ALA A 1 84 ? 2.902 -3.856 -0.908 1.00 67.81 84 ALA A CA 1
ATOM 623 C C . ALA A 1 84 ? 4.000 -2.832 -0.526 1.00 67.81 84 ALA A C 1
ATOM 625 O O . ALA A 1 84 ? 4.523 -2.067 -1.341 1.00 67.81 84 ALA A O 1
ATOM 626 N N . GLY A 1 85 ? 4.383 -2.828 0.756 1.00 59.97 85 GLY A N 1
ATOM 627 C CA . GLY A 1 85 ? 5.537 -2.066 1.247 1.00 59.97 85 GLY A CA 1
ATOM 628 C C . GLY A 1 85 ? 6.868 -2.608 0.702 1.00 59.97 85 GLY A C 1
ATOM 629 O O . GLY A 1 85 ? 6.998 -3.800 0.436 1.00 59.97 85 GLY A O 1
ATOM 630 N N . GLY A 1 86 ? 7.881 -1.746 0.551 1.00 61.94 86 GLY A N 1
ATOM 631 C CA . GLY A 1 86 ? 9.266 -2.169 0.262 1.00 61.94 86 GLY A CA 1
ATOM 632 C C . GLY A 1 86 ? 9.695 -2.216 -1.216 1.00 61.94 86 GLY A C 1
ATOM 633 O O . GLY A 1 86 ? 10.824 -2.617 -1.510 1.00 61.94 86 GLY A O 1
ATOM 634 N N . GLY A 1 87 ? 8.846 -1.788 -2.159 1.00 69.94 87 GLY A N 1
ATOM 635 C CA . GLY A 1 87 ? 9.190 -1.715 -3.587 1.00 69.94 87 GLY A CA 1
ATOM 636 C C . GLY A 1 87 ? 9.575 -3.076 -4.178 1.00 69.94 87 GLY A C 1
ATOM 637 O O . GLY A 1 87 ? 9.039 -4.105 -3.781 1.00 69.94 87 GLY A O 1
ATOM 638 N N . LEU A 1 88 ? 10.535 -3.100 -5.109 1.00 71.75 88 LEU A N 1
ATOM 639 C CA . LEU A 1 88 ? 10.933 -4.337 -5.793 1.00 71.75 88 LEU A CA 1
ATOM 640 C C . LEU A 1 88 ? 11.446 -5.424 -4.835 1.00 71.75 88 LEU A C 1
ATOM 642 O O . LEU A 1 88 ? 11.172 -6.602 -5.032 1.00 71.75 88 LEU A O 1
ATOM 646 N N . ARG A 1 89 ? 12.144 -5.020 -3.767 1.00 72.12 89 ARG A N 1
ATOM 647 C CA . ARG A 1 89 ? 12.622 -5.936 -2.723 1.00 72.12 89 ARG A CA 1
ATOM 648 C C . ARG A 1 89 ? 11.472 -6.537 -1.923 1.00 72.12 89 ARG A C 1
ATOM 650 O O . ARG A 1 89 ? 11.490 -7.732 -1.665 1.00 72.12 89 ARG A O 1
ATOM 657 N N . GLY A 1 90 ? 10.482 -5.722 -1.559 1.00 74.88 90 GLY A N 1
ATOM 658 C CA . GLY A 1 90 ? 9.275 -6.200 -0.885 1.00 74.88 90 GLY A CA 1
ATOM 659 C C . GLY A 1 90 ? 8.519 -7.213 -1.743 1.00 74.88 90 GLY A C 1
ATOM 660 O O . GLY A 1 90 ? 8.159 -8.279 -1.259 1.00 74.88 90 GLY A O 1
ATOM 661 N N . LEU A 1 91 ? 8.366 -6.932 -3.040 1.00 78.31 91 LEU A N 1
ATOM 662 C CA . LEU A 1 91 ? 7.725 -7.851 -3.984 1.00 78.31 91 LEU A CA 1
ATOM 663 C C . LEU A 1 91 ? 8.464 -9.185 -4.114 1.0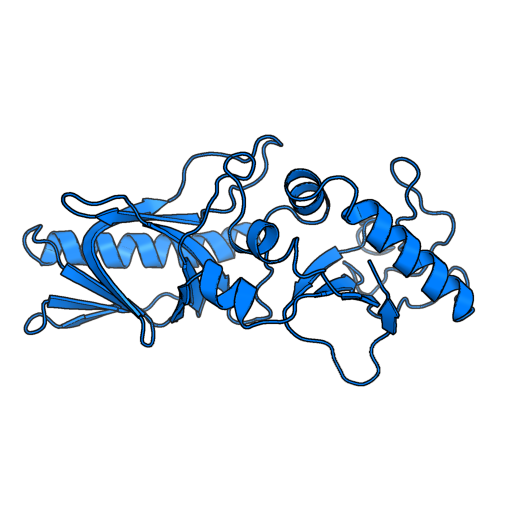0 78.31 91 LEU A C 1
ATOM 665 O O . LEU A 1 91 ? 7.822 -10.232 -4.114 1.00 78.31 91 LEU A O 1
ATOM 669 N N . GLU A 1 92 ? 9.794 -9.153 -4.167 1.00 80.38 92 GLU A N 1
ATOM 670 C CA . GLU A 1 92 ? 10.623 -10.357 -4.260 1.00 80.38 92 GLU A CA 1
ATOM 671 C C . GLU A 1 92 ? 10.511 -11.250 -3.010 1.00 80.38 92 GLU A C 1
ATOM 673 O O . GLU A 1 92 ? 10.542 -12.473 -3.126 1.00 80.38 92 GLU A O 1
ATOM 678 N N . LEU A 1 93 ? 10.303 -10.666 -1.820 1.00 77.75 93 LEU A N 1
ATOM 679 C CA . LEU A 1 93 ? 10.035 -11.429 -0.590 1.00 77.75 93 LEU A CA 1
ATOM 680 C C . LEU A 1 93 ? 8.667 -12.128 -0.601 1.00 77.75 93 LEU A C 1
ATOM 682 O O . LEU A 1 93 ? 8.496 -13.154 0.054 1.00 77.75 93 LEU A O 1
ATOM 686 N N . ILE A 1 94 ? 7.677 -11.557 -1.292 1.00 79.94 94 ILE A N 1
ATOM 687 C CA . ILE A 1 94 ? 6.308 -12.096 -1.342 1.00 79.94 94 ILE A CA 1
ATOM 688 C C . ILE A 1 94 ? 6.195 -13.161 -2.430 1.00 79.94 94 ILE A C 1
ATOM 690 O O . ILE A 1 94 ? 5.602 -14.223 -2.219 1.00 79.94 94 ILE A O 1
ATOM 694 N N . VAL A 1 95 ? 6.730 -12.852 -3.611 1.00 84.69 95 VAL A N 1
ATOM 695 C CA . VAL A 1 95 ? 6.701 -13.722 -4.783 1.00 84.69 95 VAL A CA 1
ATOM 696 C C . VAL A 1 95 ? 8.088 -13.729 -5.425 1.00 84.69 95 VAL A C 1
ATOM 698 O O . VAL A 1 95 ? 8.368 -12.899 -6.292 1.00 84.69 95 VAL A O 1
ATOM 701 N N . PRO A 1 96 ? 8.950 -14.683 -5.041 1.00 86.12 96 PRO A N 1
ATOM 702 C CA . PRO A 1 96 ? 10.283 -14.798 -5.614 1.00 86.12 96 PRO A CA 1
ATOM 703 C C . PRO A 1 96 ? 10.271 -14.851 -7.152 1.00 86.12 96 PRO A C 1
ATOM 705 O O . PRO A 1 96 ? 9.444 -15.513 -7.796 1.00 86.12 96 PRO A O 1
ATOM 708 N N . GLY A 1 97 ? 11.188 -14.107 -7.753 1.00 86.69 97 GLY A N 1
ATOM 709 C CA . GLY A 1 97 ? 11.400 -13.938 -9.182 1.00 86.69 97 GLY A CA 1
ATOM 710 C C . GLY A 1 97 ? 10.405 -13.019 -9.892 1.00 86.69 97 GLY A C 1
ATOM 711 O O . GLY A 1 97 ? 10.625 -12.724 -11.069 1.00 86.69 97 GLY A O 1
ATOM 712 N N . ILE A 1 98 ? 9.320 -12.561 -9.248 1.00 86.88 98 ILE A N 1
ATOM 713 C CA . ILE A 1 98 ? 8.292 -11.755 -9.937 1.00 86.88 98 ILE A CA 1
ATOM 714 C C . ILE A 1 98 ? 8.848 -10.412 -10.413 1.00 86.88 98 ILE A C 1
ATOM 716 O O . ILE A 1 98 ? 8.519 -9.947 -11.504 1.00 86.88 98 ILE A O 1
ATOM 720 N N . ALA A 1 99 ? 9.743 -9.835 -9.611 1.00 84.06 99 ALA A N 1
ATOM 721 C CA . ALA A 1 99 ? 10.449 -8.601 -9.889 1.00 84.06 99 ALA A CA 1
ATOM 722 C C . ALA A 1 99 ? 11.225 -8.683 -11.205 1.00 84.06 99 ALA A C 1
ATOM 724 O O . ALA A 1 99 ? 11.051 -7.862 -12.106 1.00 84.06 99 ALA A O 1
ATOM 725 N N . ASN A 1 100 ? 12.066 -9.711 -11.306 1.00 87.12 100 ASN A N 1
ATOM 726 C CA . ASN A 1 100 ? 12.960 -9.909 -12.437 1.00 87.12 100 ASN A CA 1
ATOM 727 C C . ASN A 1 100 ? 12.174 -10.273 -13.698 1.00 87.12 100 ASN A C 1
ATOM 729 O O . ASN A 1 100 ? 12.485 -9.754 -14.769 1.00 87.12 100 ASN A O 1
ATOM 733 N N . ARG A 1 101 ? 11.116 -11.094 -13.576 1.00 90.75 101 ARG A N 1
ATOM 734 C CA . ARG A 1 101 ? 10.208 -11.397 -14.697 1.00 90.75 101 ARG A CA 1
ATOM 735 C C . ARG A 1 101 ? 9.563 -10.130 -15.253 1.00 90.75 101 ARG A C 1
ATOM 737 O O . ARG A 1 101 ? 9.622 -9.906 -16.460 1.00 90.75 101 ARG A O 1
ATOM 744 N N . PHE A 1 102 ? 9.027 -9.273 -14.381 1.00 91.81 102 PHE A N 1
ATOM 745 C CA . PHE A 1 102 ? 8.438 -8.004 -14.803 1.00 91.81 102 PHE A CA 1
ATOM 746 C C . PHE A 1 102 ? 9.468 -7.076 -15.457 1.00 91.81 102 PHE A C 1
ATOM 748 O O . PHE A 1 102 ? 9.213 -6.559 -16.541 1.00 91.81 102 PHE A O 1
ATOM 755 N N . MET A 1 103 ? 10.639 -6.889 -14.841 1.00 91.25 103 MET A N 1
ATOM 756 C CA . MET A 1 103 ? 11.679 -6.008 -15.385 1.00 91.25 103 MET A CA 1
ATOM 757 C C . MET A 1 103 ? 12.208 -6.490 -16.734 1.00 91.25 103 MET A C 1
ATOM 759 O O . MET A 1 103 ? 12.433 -5.669 -17.621 1.00 91.25 103 MET A O 1
ATOM 763 N N . LYS A 1 104 ? 12.352 -7.807 -16.917 1.00 92.56 104 LYS A N 1
ATOM 764 C CA . LYS A 1 104 ? 12.725 -8.390 -18.206 1.00 92.56 104 LYS A CA 1
ATOM 765 C C . LYS A 1 104 ? 11.650 -8.128 -19.262 1.00 92.56 104 LYS A C 1
ATOM 767 O O . LYS A 1 104 ? 11.970 -7.610 -20.323 1.00 92.56 104 LYS A O 1
ATOM 772 N N . ALA A 1 105 ? 10.383 -8.415 -18.955 1.00 94.50 105 ALA A N 1
ATOM 773 C CA . ALA A 1 105 ? 9.278 -8.176 -19.883 1.00 94.50 105 ALA A CA 1
ATOM 774 C C . ALA A 1 105 ? 9.138 -6.688 -20.254 1.00 94.50 105 ALA A C 1
ATOM 776 O O . ALA A 1 105 ? 8.913 -6.355 -21.415 1.00 94.50 105 ALA A O 1
ATOM 777 N N . ALA A 1 106 ? 9.312 -5.790 -19.280 1.00 94.75 106 ALA A N 1
ATOM 778 C CA . ALA A 1 106 ? 9.313 -4.352 -19.514 1.00 94.75 106 ALA A CA 1
ATOM 779 C C . ALA A 1 106 ? 10.480 -3.928 -20.417 1.00 94.75 106 ALA A C 1
ATOM 781 O O . ALA A 1 106 ? 10.267 -3.174 -21.360 1.00 94.75 106 ALA A O 1
ATOM 782 N N . TYR A 1 107 ? 11.690 -4.432 -20.168 1.00 94.94 107 TYR A N 1
ATOM 783 C CA . TYR A 1 107 ? 12.856 -4.141 -21.000 1.00 94.94 107 TYR A CA 1
ATOM 784 C C . TYR A 1 107 ? 12.655 -4.619 -22.442 1.00 94.94 107 TYR A C 1
ATOM 786 O O . TYR A 1 107 ? 12.786 -3.818 -23.365 1.00 94.94 107 TYR A O 1
ATOM 794 N N . ASP A 1 108 ? 12.260 -5.883 -22.622 1.00 95.12 108 ASP A N 1
ATOM 795 C CA . ASP A 1 108 ? 12.020 -6.481 -23.938 1.00 95.12 108 ASP A CA 1
ATOM 796 C C . ASP A 1 108 ? 10.983 -5.657 -24.723 1.00 95.12 108 ASP A C 1
ATOM 798 O O . ASP A 1 108 ? 11.197 -5.344 -25.895 1.00 95.12 108 ASP A O 1
ATOM 802 N N . LYS A 1 109 ? 9.909 -5.204 -24.056 1.00 96.06 109 LYS A N 1
ATOM 803 C CA . LYS A 1 109 ? 8.882 -4.371 -24.692 1.00 96.06 109 LYS A CA 1
ATOM 804 C C . LYS A 1 109 ? 9.394 -2.991 -25.103 1.00 96.06 109 LYS A C 1
ATOM 806 O O . LYS A 1 109 ? 9.033 -2.502 -26.169 1.00 96.06 109 LYS A O 1
ATOM 811 N N . LEU A 1 110 ? 10.222 -2.350 -24.280 1.00 95.75 110 LEU A N 1
ATOM 812 C CA . LEU A 1 110 ? 10.795 -1.040 -24.609 1.00 95.75 110 LEU A CA 1
ATOM 813 C C . LEU A 1 110 ? 11.769 -1.129 -25.794 1.00 95.75 110 LEU A C 1
ATOM 815 O O . LEU A 1 110 ? 11.786 -0.232 -26.635 1.00 95.75 110 LEU A O 1
ATOM 819 N N . ILE A 1 111 ? 12.528 -2.224 -25.896 1.00 95.69 111 ILE A N 1
ATOM 820 C CA . ILE A 1 111 ? 13.385 -2.499 -27.057 1.00 95.69 111 ILE A CA 1
ATOM 821 C C . ILE A 1 111 ? 12.546 -2.769 -28.312 1.00 95.69 111 ILE A C 1
ATOM 823 O O . ILE A 1 111 ? 12.847 -2.213 -29.364 1.00 95.69 111 ILE A O 1
ATOM 827 N N . GLU A 1 112 ? 11.470 -3.554 -28.208 1.00 95.81 112 GLU A N 1
ATOM 828 C CA . GLU A 1 112 ? 10.524 -3.804 -29.310 1.00 95.81 112 GLU A CA 1
ATOM 829 C C . GLU A 1 112 ? 9.889 -2.502 -29.826 1.00 95.81 112 GLU A C 1
ATOM 831 O O . GLU A 1 112 ? 9.710 -2.323 -31.028 1.00 95.81 112 GLU A O 1
ATOM 836 N N . MET A 1 113 ? 9.604 -1.556 -28.925 1.00 95.38 113 MET A N 1
ATOM 837 C CA . MET A 1 113 ? 9.126 -0.212 -29.270 1.00 95.38 113 MET A CA 1
ATOM 838 C C . MET A 1 113 ? 10.201 0.680 -29.915 1.00 95.38 113 MET A C 1
ATOM 840 O O . MET A 1 113 ? 9.890 1.792 -30.340 1.00 95.38 113 MET A O 1
ATOM 844 N N . GLY A 1 114 ? 11.455 0.226 -29.982 1.00 96.31 114 GLY A N 1
ATOM 845 C CA . GLY A 1 114 ? 12.556 0.938 -30.624 1.00 96.31 114 GLY A CA 1
ATOM 846 C C . GLY A 1 114 ? 13.188 2.044 -29.778 1.00 96.31 114 GLY A C 1
ATOM 847 O O . GLY A 1 114 ? 13.838 2.922 -30.350 1.00 96.31 114 GLY A O 1
ATOM 848 N N . LEU A 1 115 ? 13.017 2.028 -28.447 1.00 96.44 115 LEU A N 1
ATOM 849 C CA . LEU A 1 115 ? 13.649 3.023 -27.574 1.00 96.44 115 LEU A CA 1
ATOM 850 C C . LEU A 1 115 ? 15.178 2.952 -27.662 1.00 96.44 115 LEU A C 1
ATOM 852 O O . LEU A 1 115 ? 15.788 1.880 -27.608 1.00 96.44 115 LEU A O 1
ATOM 856 N N . LYS A 1 116 ? 15.802 4.126 -27.716 1.00 96.19 116 LYS A N 1
ATOM 857 C CA . LYS A 1 116 ? 17.251 4.321 -27.761 1.00 96.19 116 LYS A CA 1
ATOM 858 C C . LYS A 1 116 ? 17.752 4.916 -26.450 1.00 96.19 116 LYS A C 1
ATOM 860 O O . LYS A 1 116 ? 17.015 5.531 -25.680 1.00 96.19 116 LYS A O 1
ATOM 865 N N . ALA A 1 117 ? 19.037 4.707 -26.169 1.00 96.06 117 ALA A N 1
ATOM 866 C CA . ALA A 1 117 ? 19.671 5.281 -24.987 1.00 96.06 117 ALA A CA 1
ATOM 867 C C . ALA A 1 117 ? 19.479 6.809 -24.962 1.00 96.06 117 ALA A C 1
ATOM 869 O O . ALA A 1 117 ? 19.728 7.479 -25.961 1.00 96.06 117 ALA A O 1
ATOM 870 N N . GLY A 1 118 ? 19.049 7.349 -23.820 1.00 94.50 118 GLY A N 1
ATOM 871 C CA . GLY A 1 118 ? 18.732 8.771 -23.667 1.00 94.50 118 GLY A CA 1
ATOM 872 C C . GLY A 1 118 ? 17.260 9.135 -23.889 1.00 94.50 118 GLY A C 1
ATOM 873 O O . GLY A 1 118 ? 16.866 10.237 -23.505 1.00 94.50 118 GLY A O 1
ATOM 874 N N . ASP A 1 119 ? 16.429 8.222 -24.397 1.00 96.38 119 ASP A N 1
ATOM 875 C CA . ASP A 1 119 ? 15.003 8.485 -24.605 1.00 96.38 119 ASP A CA 1
ATOM 876 C C . ASP A 1 119 ? 14.221 8.577 -23.287 1.00 96.38 119 ASP A C 1
ATOM 878 O O . ASP A 1 119 ? 14.601 8.036 -22.239 1.00 96.38 119 ASP A O 1
ATOM 882 N N . LYS A 1 120 ? 13.081 9.273 -23.323 1.00 94.31 120 LYS A N 1
ATOM 883 C CA . LYS A 1 120 ? 12.099 9.228 -22.235 1.00 94.31 120 LYS A CA 1
ATOM 884 C C . LYS A 1 120 ? 11.444 7.849 -22.212 1.00 94.31 120 LYS A C 1
ATOM 886 O O . LYS A 1 120 ? 10.900 7.395 -23.210 1.00 94.31 120 LYS A O 1
ATOM 891 N N . VAL A 1 121 ? 11.458 7.210 -21.046 1.00 92.69 121 VAL A N 1
ATOM 892 C CA . VAL A 1 121 ? 10.798 5.916 -20.845 1.00 92.69 121 VAL A CA 1
ATOM 893 C C . VAL A 1 121 ? 9.328 6.166 -20.498 1.00 92.69 121 VAL A C 1
ATOM 895 O O . VAL A 1 121 ? 9.079 6.854 -19.501 1.00 92.69 121 VAL A O 1
ATOM 898 N N . PRO A 1 122 ? 8.364 5.634 -21.270 1.00 92.56 122 PRO A N 1
ATOM 899 C CA . PRO A 1 122 ? 6.958 5.668 -20.891 1.00 92.56 122 PRO A CA 1
ATOM 900 C C . PRO A 1 122 ? 6.718 4.792 -19.660 1.00 92.56 122 PRO A C 1
ATOM 902 O O . PRO A 1 122 ? 7.486 3.877 -19.368 1.00 92.56 122 PRO A O 1
ATOM 905 N N . ASP A 1 123 ? 5.624 5.032 -18.947 1.00 91.75 123 ASP A N 1
ATOM 906 C CA . ASP A 1 123 ? 5.230 4.122 -17.877 1.00 91.75 123 ASP A CA 1
ATOM 907 C C . ASP A 1 123 ? 4.855 2.750 -18.455 1.00 91.75 123 ASP A C 1
ATOM 909 O O . ASP A 1 123 ? 4.069 2.658 -19.402 1.00 91.75 123 ASP A O 1
ATOM 913 N N . VAL A 1 124 ? 5.391 1.687 -17.852 1.00 94.19 124 VAL A N 1
ATOM 914 C CA . VAL A 1 124 ? 5.136 0.300 -18.264 1.00 94.19 124 VAL A CA 1
ATOM 915 C C . VAL A 1 124 ? 4.356 -0.423 -17.178 1.00 94.19 124 VAL A C 1
ATOM 917 O O . VAL A 1 124 ? 4.726 -0.374 -16.002 1.00 94.19 124 VAL A O 1
ATOM 920 N N . TYR A 1 125 ? 3.296 -1.120 -17.577 1.00 94.19 125 TYR A N 1
ATOM 921 C CA . TYR A 1 125 ? 2.369 -1.798 -16.684 1.00 94.19 125 TYR A CA 1
ATOM 922 C C . TYR A 1 125 ? 2.411 -3.314 -16.882 1.00 94.19 125 TYR A C 1
ATOM 924 O O . TYR A 1 125 ? 2.171 -3.813 -17.975 1.00 94.19 125 TYR A O 1
ATOM 932 N N . GLY A 1 126 ? 2.695 -4.067 -15.826 1.00 92.81 126 GLY A N 1
ATOM 933 C CA . GLY A 1 126 ? 2.715 -5.527 -15.833 1.00 92.81 126 GLY A CA 1
ATOM 934 C C . GLY A 1 126 ? 1.539 -6.088 -15.055 1.00 92.81 126 GLY A C 1
ATOM 935 O O . GLY A 1 126 ? 1.470 -5.892 -13.843 1.00 92.81 126 GLY A O 1
ATOM 936 N N . LYS A 1 127 ? 0.611 -6.780 -15.720 1.00 91.19 127 LYS A N 1
ATOM 937 C CA . LYS A 1 127 ? -0.567 -7.338 -15.041 1.00 91.19 127 LYS A CA 1
ATOM 938 C C . LYS A 1 127 ? -0.161 -8.433 -14.051 1.00 91.19 127 LYS A C 1
ATOM 940 O O . LYS A 1 127 ? 0.523 -9.383 -14.421 1.00 91.19 127 LYS A O 1
ATOM 945 N N . ILE A 1 128 ? -0.617 -8.323 -12.807 1.00 89.19 128 ILE A N 1
ATOM 946 C CA . ILE A 1 128 ? -0.329 -9.284 -11.741 1.00 89.19 128 ILE A CA 1
ATOM 947 C C . ILE A 1 128 ? -1.300 -10.462 -11.845 1.00 89.19 128 ILE A C 1
ATOM 949 O O . ILE A 1 128 ? -2.521 -10.294 -11.817 1.00 89.19 128 ILE A O 1
ATOM 953 N N . GLY A 1 129 ? -0.752 -11.674 -11.939 1.00 85.62 129 GLY A N 1
ATOM 954 C CA . GLY A 1 129 ? -1.540 -12.904 -11.998 1.00 85.62 129 GLY A CA 1
ATOM 955 C C . GLY A 1 129 ? -2.381 -13.145 -10.738 1.00 85.62 129 GLY A C 1
ATOM 956 O O . GLY A 1 129 ? -1.963 -12.839 -9.618 1.00 85.62 129 GLY A O 1
ATOM 957 N N . LYS A 1 130 ? -3.561 -13.761 -10.911 1.00 83.38 130 LYS A N 1
ATOM 958 C CA . LYS A 1 130 ? -4.525 -14.024 -9.822 1.00 83.38 130 LYS A CA 1
ATOM 959 C C . LYS A 1 130 ? -3.906 -14.754 -8.624 1.00 83.38 130 LYS A C 1
ATOM 961 O O . LYS A 1 130 ? -4.185 -14.380 -7.493 1.00 83.38 130 LYS A O 1
ATOM 966 N N . ALA A 1 131 ? -3.015 -15.718 -8.872 1.00 83.44 131 ALA A N 1
ATOM 967 C CA . ALA A 1 131 ? -2.342 -16.510 -7.836 1.00 83.44 131 ALA A CA 1
ATOM 968 C C . ALA A 1 131 ? -1.451 -15.686 -6.881 1.00 83.44 131 ALA A C 1
ATOM 970 O O . ALA A 1 131 ? -1.050 -16.175 -5.825 1.00 83.44 131 ALA A O 1
ATOM 971 N N . HIS A 1 132 ? -1.112 -14.448 -7.248 1.00 86.50 132 HIS A N 1
ATOM 972 C CA . HIS A 1 132 ? -0.195 -13.595 -6.493 1.00 86.50 132 HIS A CA 1
ATOM 973 C C . HIS A 1 132 ? -0.875 -12.379 -5.857 1.00 86.50 132 HIS A C 1
ATOM 975 O O . HIS A 1 132 ? -0.336 -11.840 -4.891 1.00 86.50 132 HIS A O 1
ATOM 981 N N . LYS A 1 133 ? -2.058 -11.971 -6.345 1.00 87.69 133 LYS A N 1
ATOM 982 C CA . LYS A 1 133 ? -2.764 -10.764 -5.873 1.00 87.69 133 LYS A CA 1
ATOM 983 C C . LYS A 1 133 ? -3.006 -10.788 -4.367 1.00 87.69 133 LYS A C 1
ATOM 985 O O . LYS A 1 133 ? -2.664 -9.830 -3.683 1.00 87.69 133 LYS A O 1
ATOM 990 N N . GLU A 1 134 ? -3.527 -11.899 -3.847 1.00 89.94 134 GLU A N 1
ATOM 991 C CA . GLU A 1 134 ? -3.820 -12.027 -2.416 1.00 89.94 134 GLU A CA 1
ATOM 992 C C . GLU A 1 134 ? -2.557 -11.880 -1.570 1.00 89.94 134 GLU A C 1
ATOM 994 O O . GLU A 1 134 ? -2.529 -11.062 -0.658 1.00 89.94 134 GLU A O 1
ATOM 999 N N . LYS A 1 135 ? -1.475 -12.586 -1.918 1.00 88.56 135 LYS A N 1
ATOM 1000 C CA . LYS A 1 135 ? -0.203 -12.485 -1.186 1.00 88.56 135 LYS A CA 1
ATOM 1001 C C . LYS A 1 135 ? 0.384 -11.073 -1.226 1.00 88.56 135 LYS A C 1
ATOM 1003 O O . LYS A 1 135 ? 0.974 -10.647 -0.243 1.00 88.56 135 LYS A O 1
ATOM 1008 N N . ILE A 1 136 ? 0.232 -10.356 -2.338 1.00 87.50 136 ILE A N 1
ATOM 1009 C CA . ILE A 1 136 ? 0.764 -8.996 -2.508 1.00 87.50 136 ILE A CA 1
ATOM 1010 C C . ILE A 1 136 ? -0.024 -7.977 -1.680 1.00 87.50 136 ILE A C 1
ATOM 1012 O O . ILE A 1 136 ? 0.584 -7.127 -1.035 1.00 87.50 136 ILE A O 1
ATOM 1016 N N . VAL A 1 137 ? -1.356 -8.064 -1.676 1.00 89.88 137 VAL A N 1
ATOM 1017 C CA . VAL A 1 137 ? -2.218 -7.111 -0.955 1.00 89.88 137 VAL A CA 1
ATOM 1018 C C . VAL A 1 137 ? -2.308 -7.433 0.533 1.00 89.88 137 VAL A C 1
ATOM 1020 O O . VAL A 1 137 ? -2.260 -6.532 1.359 1.00 89.88 137 VAL A O 1
ATOM 1023 N N . VAL A 1 138 ? -2.441 -8.707 0.899 1.00 91.75 138 VAL A N 1
ATOM 1024 C CA . VAL A 1 138 ? -2.536 -9.129 2.306 1.00 91.75 138 VAL A CA 1
ATOM 1025 C C . VAL A 1 138 ? -1.152 -9.145 2.954 1.00 91.75 138 VAL A C 1
ATOM 1027 O O . VAL A 1 138 ? -1.007 -8.838 4.134 1.00 91.75 138 VAL A O 1
ATOM 1030 N N . GLY A 1 139 ? -0.116 -9.465 2.185 1.00 88.88 139 GLY A N 1
ATOM 1031 C CA . GLY A 1 139 ? 1.245 -9.602 2.677 1.00 88.88 139 GLY A CA 1
ATOM 1032 C C . GLY A 1 139 ? 1.509 -10.892 3.452 1.00 88.88 139 GLY A C 1
ATOM 1033 O O . GLY A 1 139 ? 0.650 -11.757 3.611 1.00 88.88 139 GLY A O 1
ATOM 1034 N N . THR A 1 140 ? 2.742 -11.025 3.937 1.00 86.69 140 THR A N 1
ATOM 1035 C CA . THR A 1 140 ? 3.242 -12.194 4.677 1.00 86.69 140 THR A CA 1
ATOM 1036 C C . THR A 1 140 ? 3.845 -11.784 6.022 1.00 86.69 140 THR A C 1
ATOM 1038 O O . THR A 1 140 ? 4.152 -10.614 6.252 1.00 86.69 140 THR A O 1
ATOM 1041 N N . ALA A 1 141 ? 4.080 -12.748 6.915 1.00 87.25 141 ALA A N 1
ATOM 1042 C CA . ALA A 1 141 ? 4.763 -12.485 8.185 1.00 87.25 141 ALA A CA 1
ATOM 1043 C C . ALA A 1 141 ? 6.176 -11.897 7.989 1.00 87.25 141 ALA A C 1
ATOM 1045 O O . ALA A 1 141 ? 6.568 -10.973 8.696 1.00 87.25 141 ALA A O 1
ATOM 1046 N N . ALA A 1 142 ? 6.917 -12.365 6.977 1.00 82.00 142 ALA A N 1
ATOM 1047 C CA . ALA A 1 142 ? 8.282 -11.910 6.690 1.00 82.00 142 ALA A CA 1
ATOM 1048 C C . ALA A 1 142 ? 8.372 -10.414 6.330 1.00 82.00 142 ALA A C 1
ATOM 1050 O O . ALA A 1 142 ? 9.417 -9.788 6.513 1.00 82.00 142 ALA A O 1
ATOM 1051 N N . MET A 1 143 ? 7.276 -9.829 5.845 1.00 81.19 143 MET A N 1
ATOM 1052 C CA . MET A 1 143 ? 7.169 -8.401 5.539 1.00 81.19 143 MET A CA 1
ATOM 1053 C C . MET A 1 143 ? 6.428 -7.606 6.627 1.00 81.19 143 MET A C 1
ATOM 1055 O O . MET A 1 143 ? 6.015 -6.476 6.387 1.00 81.19 143 MET A O 1
ATOM 1059 N N . GLY A 1 144 ? 6.228 -8.175 7.818 1.00 84.44 144 GLY A N 1
ATOM 1060 C CA . GLY A 1 144 ? 5.488 -7.520 8.901 1.00 84.44 144 GLY A CA 1
ATOM 1061 C C . GLY A 1 144 ? 3.975 -7.443 8.665 1.00 84.44 144 GLY A C 1
ATOM 1062 O O . GLY A 1 144 ? 3.313 -6.597 9.259 1.00 84.44 144 GLY A O 1
ATOM 1063 N N . GLY A 1 145 ? 3.434 -8.280 7.775 1.00 86.56 145 GLY A N 1
ATOM 1064 C CA . GLY A 1 145 ? 2.003 -8.568 7.646 1.00 86.56 145 GLY A CA 1
ATOM 1065 C C . GLY A 1 145 ? 1.624 -9.874 8.371 1.00 86.56 145 GLY A C 1
ATOM 1066 O O . GLY A 1 145 ? 2.377 -10.336 9.231 1.00 86.56 145 GLY A O 1
ATOM 1067 N N . PRO A 1 146 ? 0.494 -10.516 8.023 1.00 92.62 146 PRO A N 1
ATOM 1068 C CA . PRO A 1 146 ? -0.526 -10.060 7.078 1.00 92.62 146 PRO A CA 1
ATOM 1069 C C . PRO A 1 146 ? -1.314 -8.856 7.611 1.00 92.62 146 PRO A C 1
ATOM 1071 O O . PRO A 1 146 ? -1.441 -8.687 8.824 1.00 92.62 146 PRO A O 1
ATOM 1074 N N . ILE A 1 147 ? -1.855 -8.047 6.703 1.00 94.62 147 ILE A N 1
ATOM 1075 C CA . ILE A 1 147 ? -2.781 -6.957 7.021 1.00 94.62 147 ILE A CA 1
ATOM 1076 C C . ILE A 1 147 ? -4.226 -7.413 6.810 1.00 94.62 147 ILE A C 1
ATOM 1078 O O . ILE A 1 147 ? -4.543 -8.083 5.827 1.00 94.62 147 ILE A O 1
ATOM 1082 N N . ASP A 1 148 ? -5.116 -7.023 7.716 1.00 97.25 148 ASP A N 1
ATOM 1083 C CA . ASP A 1 148 ? -6.539 -7.357 7.639 1.00 97.25 148 ASP A CA 1
ATOM 1084 C C . ASP A 1 148 ? -7.300 -6.305 6.816 1.00 97.25 148 ASP A C 1
ATOM 1086 O O . ASP A 1 148 ? -8.159 -6.649 5.999 1.00 97.25 148 ASP A O 1
ATOM 1090 N N . TYR A 1 149 ? -6.937 -5.027 6.980 1.00 96.94 149 TYR A N 1
ATOM 1091 C CA . TYR A 1 149 ? -7.533 -3.910 6.249 1.00 96.94 149 TYR A CA 1
ATOM 1092 C C . TYR A 1 149 ? -6.485 -2.916 5.751 1.00 96.94 149 TYR A C 1
ATOM 1094 O O . TYR A 1 149 ? -5.435 -2.704 6.363 1.00 96.94 149 TYR A O 1
ATOM 1102 N N . MET A 1 150 ? -6.834 -2.229 4.671 1.00 94.31 150 MET A N 1
ATOM 1103 C CA . MET A 1 150 ? -6.201 -0.983 4.264 1.00 94.31 150 MET A CA 1
ATOM 1104 C C . MET A 1 150 ? -7.056 0.184 4.744 1.00 94.31 150 MET A C 1
ATOM 1106 O O . MET A 1 150 ? -8.245 0.242 4.433 1.00 94.31 150 MET A O 1
ATOM 1110 N N . TYR A 1 151 ? -6.455 1.112 5.482 1.00 95.00 151 TYR A N 1
ATOM 1111 C CA . TYR A 1 151 ? -7.052 2.413 5.760 1.00 95.00 151 TYR A CA 1
ATOM 1112 C C . TYR A 1 151 ? -6.591 3.391 4.681 1.00 95.00 151 TYR A C 1
ATOM 1114 O O . TYR A 1 151 ? -5.412 3.743 4.632 1.00 95.00 151 TYR A O 1
ATOM 1122 N N . ILE A 1 152 ? -7.504 3.818 3.813 1.00 92.88 152 ILE A N 1
ATOM 1123 C CA . ILE A 1 152 ? -7.227 4.777 2.740 1.00 92.88 152 ILE A CA 1
ATOM 1124 C C . ILE A 1 152 ? -7.897 6.098 3.098 1.00 92.88 152 ILE A C 1
ATOM 1126 O O . ILE A 1 152 ? -9.119 6.157 3.234 1.00 92.88 152 ILE A O 1
ATOM 1130 N N . GLY A 1 153 ? -7.112 7.158 3.260 1.00 92.88 153 GLY A N 1
ATOM 1131 C CA . GLY A 1 153 ? -7.652 8.459 3.643 1.00 92.88 153 GLY A CA 1
ATOM 1132 C C . GLY A 1 153 ? -6.622 9.587 3.638 1.00 92.88 153 GLY A C 1
ATOM 1133 O O . GLY A 1 153 ? -5.464 9.380 3.254 1.00 92.88 153 GLY A O 1
ATOM 1134 N N . PRO A 1 154 ? -7.027 10.790 4.068 1.00 92.06 154 PRO A N 1
ATOM 1135 C CA . PRO A 1 154 ? -6.155 11.953 4.112 1.00 92.06 154 PRO A CA 1
ATOM 1136 C C . PRO A 1 154 ? -5.050 11.786 5.164 1.00 92.06 154 PRO A C 1
ATOM 1138 O O . PRO A 1 154 ? -5.177 11.028 6.128 1.00 92.06 154 PRO A O 1
ATOM 1141 N N . MET A 1 155 ? -3.954 12.531 4.986 1.00 89.50 155 MET A N 1
ATOM 1142 C CA . MET A 1 155 ? -2.828 12.554 5.937 1.00 89.50 155 MET A CA 1
ATOM 1143 C C . MET A 1 155 ? -3.192 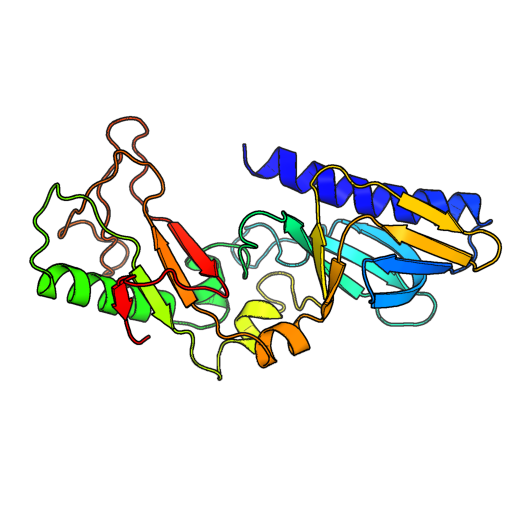13.235 7.262 1.00 89.50 155 MET A C 1
ATOM 1145 O O . MET A 1 155 ? -2.604 12.935 8.299 1.00 89.50 155 MET A O 1
ATOM 1149 N N . ASP A 1 156 ? -4.138 14.175 7.215 1.00 92.81 156 ASP A N 1
ATOM 1150 C CA . ASP A 1 156 ? -4.723 14.809 8.392 1.00 92.81 156 ASP A CA 1
ATOM 1151 C C . ASP A 1 156 ? -5.941 14.000 8.852 1.00 92.81 156 ASP A C 1
ATOM 1153 O O . ASP A 1 156 ? -7.022 14.067 8.256 1.00 92.81 156 ASP A O 1
ATOM 1157 N N . VAL A 1 157 ? -5.741 13.185 9.888 1.00 95.19 157 VAL A N 1
ATOM 1158 C CA . VAL A 1 157 ? -6.796 12.332 10.439 1.00 95.19 157 VAL A CA 1
ATOM 1159 C C . VAL A 1 157 ? -7.724 13.177 11.295 1.00 95.19 157 VAL A C 1
ATOM 1161 O O . VAL A 1 157 ? -7.313 13.764 12.296 1.00 95.19 157 VAL A O 1
ATOM 1164 N N . ARG A 1 158 ? -9.000 13.185 10.923 1.00 96.38 158 ARG A N 1
ATOM 1165 C CA . ARG A 1 158 ? -10.083 13.803 11.685 1.00 96.38 158 ARG A CA 1
ATOM 1166 C C . ARG A 1 158 ? -11.000 12.712 12.202 1.00 96.38 158 ARG A C 1
ATOM 1168 O O . ARG A 1 158 ? -11.248 11.723 11.513 1.00 96.38 158 ARG A O 1
ATOM 1175 N N . SER A 1 159 ? -11.504 12.913 13.412 1.00 97.25 159 SER A N 1
ATOM 1176 C CA . SER A 1 159 ? -12.369 11.947 14.071 1.00 97.25 159 SER A CA 1
ATOM 1177 C C . SER A 1 159 ? -13.529 12.620 14.787 1.00 97.25 159 SER A C 1
ATOM 1179 O O . SER A 1 159 ? -13.329 13.648 15.437 1.00 97.25 159 SER A O 1
ATOM 1181 N N . SER A 1 160 ? -14.705 12.003 14.740 1.00 97.81 160 SER A N 1
ATOM 1182 C CA . SER A 1 160 ? -15.861 12.376 15.558 1.00 97.81 160 SER A CA 1
ATOM 1183 C C . SER A 1 160 ? -16.364 11.160 16.326 1.00 97.81 160 SER A C 1
ATOM 1185 O O . SER A 1 160 ? -16.485 10.069 15.770 1.00 97.81 160 SER A O 1
ATOM 1187 N N . TYR A 1 161 ? -16.624 11.336 17.618 1.00 97.94 161 TYR A N 1
ATOM 1188 C CA . TYR A 1 161 ? -17.169 10.283 18.466 1.00 97.94 161 TYR A CA 1
ATOM 1189 C C . TYR A 1 161 ? -18.656 10.539 18.703 1.00 97.94 161 TYR A C 1
ATOM 1191 O O . TYR A 1 161 ? -19.037 11.651 19.057 1.00 97.94 161 TYR A O 1
ATOM 1199 N N . ASP A 1 162 ? -19.472 9.521 18.455 1.00 96.88 162 ASP A N 1
ATOM 1200 C CA . ASP A 1 162 ? -20.902 9.484 18.749 1.00 96.88 162 ASP A CA 1
ATOM 1201 C C . ASP A 1 162 ? -21.082 8.703 20.058 1.00 96.88 162 ASP A C 1
ATOM 1203 O O . ASP A 1 162 ? -20.946 7.473 20.076 1.00 96.88 162 ASP A O 1
ATOM 1207 N N . ASP A 1 163 ? -21.320 9.435 21.151 1.00 94.25 163 ASP A N 1
ATOM 1208 C CA . ASP A 1 163 ? -21.476 8.875 22.497 1.00 94.25 163 ASP A CA 1
ATOM 1209 C C . ASP A 1 163 ? -22.700 7.949 22.594 1.00 94.25 163 ASP A C 1
ATOM 1211 O O . ASP A 1 163 ? -22.629 6.904 23.241 1.00 94.25 163 ASP A O 1
ATOM 1215 N N . GLU A 1 164 ? -23.802 8.291 21.918 1.00 94.69 164 GLU A N 1
ATOM 1216 C CA . GLU A 1 164 ? -25.054 7.525 21.961 1.00 94.69 164 GLU A CA 1
ATOM 1217 C C . GLU A 1 164 ? -24.901 6.168 21.276 1.00 94.69 164 GLU A C 1
ATOM 1219 O O . GLU A 1 164 ? -25.374 5.144 21.773 1.00 94.69 164 GLU A O 1
ATOM 1224 N N . LYS A 1 165 ? -24.209 6.145 20.132 1.00 96.50 165 LYS A N 1
ATOM 1225 C CA . LYS A 1 165 ? -23.978 4.910 19.372 1.00 96.50 165 LYS A CA 1
ATOM 1226 C C . LYS A 1 165 ? -22.716 4.166 19.803 1.00 96.50 165 LYS A C 1
ATOM 1228 O O . LYS A 1 165 ? -22.528 3.028 19.370 1.00 96.50 165 LYS A O 1
ATOM 1233 N N . ASN A 1 166 ? -21.858 4.775 20.627 1.00 97.44 166 ASN A N 1
ATOM 1234 C CA . ASN A 1 166 ? -20.545 4.246 21.011 1.00 97.44 166 ASN A CA 1
ATOM 1235 C C . ASN A 1 166 ? -19.652 3.977 19.771 1.00 97.44 166 ASN A C 1
ATOM 1237 O O . ASN A 1 166 ? -19.043 2.905 19.629 1.00 97.44 166 ASN A O 1
ATOM 1241 N N . ILE A 1 167 ? -19.618 4.938 18.832 1.00 98.38 167 ILE A N 1
ATOM 1242 C CA . ILE A 1 167 ? -18.911 4.837 17.538 1.00 98.38 167 ILE A CA 1
ATOM 1243 C C . ILE A 1 167 ? -17.936 6.004 17.347 1.00 98.38 167 ILE A C 1
ATOM 1245 O O . ILE A 1 167 ? -18.331 7.166 17.344 1.00 98.38 167 ILE A O 1
ATOM 1249 N N . LEU A 1 168 ? -16.665 5.694 17.085 1.00 98.62 168 LEU A N 1
ATOM 1250 C CA . LEU A 1 168 ? -15.669 6.636 16.576 1.00 98.62 168 LEU A CA 1
ATOM 1251 C C . LEU A 1 168 ? -15.632 6.585 15.050 1.00 98.62 168 LEU A C 1
ATOM 1253 O O . LEU A 1 168 ? -15.219 5.576 14.482 1.00 98.62 168 LEU A O 1
ATOM 1257 N N . ASN A 1 169 ? -15.996 7.679 14.394 1.00 98.50 169 ASN A N 1
ATOM 1258 C CA . ASN A 1 169 ? -15.884 7.832 12.949 1.00 98.50 169 ASN A CA 1
ATOM 1259 C C . ASN A 1 169 ? -14.534 8.460 12.594 1.00 98.50 169 ASN A C 1
ATOM 1261 O O . ASN A 1 169 ? -14.162 9.488 13.163 1.00 98.50 169 ASN A O 1
ATOM 1265 N N . LEU A 1 170 ? -13.818 7.859 11.647 1.00 98.31 170 LEU A N 1
ATOM 1266 C CA . LEU A 1 170 ? -12.588 8.386 11.056 1.00 98.31 170 LEU A CA 1
ATOM 1267 C C . LEU A 1 170 ? -12.856 8.859 9.624 1.00 98.31 170 LEU A C 1
ATOM 1269 O O . LEU A 1 170 ? -13.651 8.261 8.902 1.00 98.31 170 LEU A O 1
ATOM 1273 N N . ASN A 1 171 ? -12.157 9.904 9.189 1.00 96.81 171 ASN A N 1
ATOM 1274 C CA . ASN A 1 171 ? -12.305 10.508 7.859 1.00 96.81 171 ASN A CA 1
ATOM 1275 C C . ASN A 1 171 ? -11.597 9.746 6.717 1.00 96.81 171 ASN A C 1
ATOM 1277 O O . ASN A 1 171 ? -11.138 10.366 5.761 1.00 96.81 171 ASN A O 1
ATOM 1281 N N . GLY A 1 172 ? -11.495 8.423 6.811 1.00 95.12 172 GLY A N 1
ATOM 1282 C CA . GLY A 1 172 ? -10.958 7.555 5.762 1.00 95.12 172 GLY A CA 1
ATOM 1283 C C . GLY A 1 172 ? -11.853 6.343 5.536 1.00 95.12 172 GLY A C 1
ATOM 1284 O O . GLY A 1 172 ? -12.928 6.236 6.122 1.00 95.12 172 GLY A O 1
ATOM 1285 N N . ASN A 1 173 ? -11.398 5.412 4.704 1.00 95.88 173 ASN A N 1
ATOM 1286 C CA . ASN A 1 173 ? -12.112 4.185 4.369 1.00 95.88 173 ASN A CA 1
ATOM 1287 C C . ASN A 1 173 ? -11.293 2.965 4.780 1.00 95.88 173 ASN A C 1
ATOM 1289 O O . ASN A 1 173 ? -10.143 2.819 4.365 1.00 95.88 173 ASN A O 1
ATOM 1293 N N . LEU A 1 174 ? -11.897 2.066 5.558 1.00 96.62 174 LEU A N 1
ATOM 1294 C CA . LEU A 1 174 ? -11.334 0.741 5.803 1.00 96.62 174 LEU A CA 1
ATOM 1295 C C . LEU A 1 174 ? -11.818 -0.221 4.719 1.00 96.62 174 LEU A C 1
ATOM 1297 O O . LEU A 1 174 ? -13.015 -0.466 4.590 1.00 96.62 174 LEU A O 1
ATOM 1301 N N . THR A 1 175 ? -10.878 -0.791 3.973 1.00 94.19 175 THR A N 1
ATOM 1302 C CA . THR A 1 175 ? -11.144 -1.779 2.921 1.00 94.19 175 THR A CA 1
ATOM 1303 C C . THR A 1 175 ? -10.506 -3.105 3.304 1.00 94.19 175 THR A C 1
ATOM 1305 O O . THR A 1 175 ? -9.312 -3.135 3.604 1.00 94.19 175 THR A O 1
ATOM 1308 N N . GLN A 1 176 ? -11.270 -4.198 3.313 1.00 95.75 176 GLN A N 1
ATOM 1309 C CA . GLN A 1 176 ? -10.734 -5.507 3.685 1.00 95.75 176 GLN A CA 1
ATOM 1310 C C . GLN A 1 176 ? -9.713 -5.977 2.643 1.00 95.75 176 GLN A C 1
ATOM 1312 O O . GLN A 1 176 ? -10.013 -6.072 1.450 1.00 95.75 176 GLN A O 1
ATOM 1317 N N . SER A 1 177 ? -8.496 -6.290 3.089 1.00 92.94 177 SER A N 1
ATOM 1318 C CA . SER A 1 177 ? -7.357 -6.547 2.197 1.00 92.94 177 SER A CA 1
ATOM 1319 C C . SER A 1 177 ? -7.599 -7.737 1.267 1.00 92.94 177 SER A C 1
ATOM 1321 O O . SER A 1 177 ? -7.283 -7.685 0.079 1.00 92.94 177 SER A O 1
ATOM 1323 N N . LEU A 1 178 ? -8.215 -8.804 1.785 1.00 92.69 178 LEU A N 1
ATOM 1324 C CA . LEU A 1 178 ? -8.525 -9.994 0.994 1.00 92.69 178 LEU A CA 1
ATOM 1325 C C . LEU A 1 178 ? -9.614 -9.731 -0.057 1.00 92.69 178 LEU A C 1
ATOM 1327 O O . LEU A 1 178 ? -9.494 -10.185 -1.193 1.00 92.69 178 LEU A O 1
ATOM 1331 N N . GLU A 1 179 ? -10.666 -8.993 0.300 1.00 92.38 179 GLU A N 1
ATOM 1332 C CA . GLU A 1 179 ? -11.741 -8.648 -0.638 1.00 92.38 179 GLU A CA 1
ATOM 1333 C C . GLU A 1 179 ? -11.239 -7.723 -1.743 1.00 92.38 179 GLU A C 1
ATOM 1335 O O . GLU A 1 179 ? -11.558 -7.929 -2.917 1.00 92.38 179 GLU A O 1
ATOM 1340 N N . TYR A 1 180 ? -10.389 -6.755 -1.397 1.00 90.62 180 TYR A N 1
ATOM 1341 C CA . TYR A 1 180 ? -9.760 -5.872 -2.373 1.00 90.62 180 TYR A CA 1
ATOM 1342 C C . TYR A 1 180 ? -8.917 -6.662 -3.383 1.00 90.62 180 TYR A C 1
ATOM 1344 O O . TYR A 1 180 ? -9.079 -6.497 -4.591 1.00 90.62 180 TYR A O 1
ATOM 1352 N N . ALA A 1 181 ? -8.084 -7.595 -2.907 1.00 90.00 181 ALA A N 1
ATOM 1353 C CA . ALA A 1 181 ? -7.253 -8.437 -3.771 1.00 90.00 181 ALA A CA 1
ATOM 1354 C C . ALA A 1 181 ? -8.066 -9.281 -4.771 1.00 90.00 181 ALA A C 1
ATOM 1356 O O . ALA A 1 181 ? -7.598 -9.568 -5.879 1.00 90.00 181 ALA A O 1
ATOM 1357 N N . LYS A 1 182 ? -9.278 -9.690 -4.376 1.00 90.06 182 LYS A N 1
ATOM 1358 C CA . LYS A 1 182 ? -10.195 -10.484 -5.203 1.00 90.06 182 LYS A CA 1
ATOM 1359 C C . LYS A 1 182 ? -10.956 -9.629 -6.210 1.00 90.06 182 LYS A C 1
ATOM 1361 O O . LYS A 1 182 ? -11.085 -10.039 -7.362 1.00 90.06 182 LYS A O 1
ATOM 1366 N N . SER A 1 183 ? -11.430 -8.462 -5.783 1.00 89.25 183 SER A N 1
ATOM 1367 C CA . SER A 1 183 ? -12.292 -7.579 -6.579 1.00 89.25 183 SER A CA 1
ATOM 1368 C C . SER A 1 183 ? -11.537 -6.689 -7.569 1.00 89.25 183 SER A C 1
ATOM 1370 O O . SER A 1 183 ? -12.139 -6.249 -8.544 1.00 89.25 183 SER A O 1
ATOM 1372 N N . HIS A 1 184 ? -10.235 -6.455 -7.370 1.00 88.56 184 HIS A N 1
ATOM 1373 C CA . HIS A 1 184 ? -9.443 -5.561 -8.221 1.00 88.56 184 HIS A CA 1
ATOM 1374 C C . HIS A 1 184 ? -8.431 -6.322 -9.073 1.00 88.56 184 HIS A C 1
ATOM 1376 O O . HIS A 1 184 ? -7.791 -7.282 -8.630 1.00 88.56 184 HIS A O 1
ATOM 1382 N N . GLU A 1 185 ? -8.242 -5.868 -10.307 1.00 89.81 185 GLU A N 1
ATOM 1383 C CA . GLU A 1 185 ? -7.081 -6.247 -11.105 1.00 89.81 185 GLU A CA 1
ATOM 1384 C C . GLU A 1 185 ? -5.898 -5.385 -10.682 1.00 89.81 185 GLU A C 1
ATOM 1386 O O . GLU A 1 185 ? -6.051 -4.188 -10.483 1.00 89.81 185 GLU A O 1
ATOM 1391 N N . LEU A 1 186 ? -4.722 -5.992 -10.534 1.00 88.88 186 LEU A N 1
ATOM 1392 C CA . LEU A 1 186 ? -3.536 -5.295 -10.049 1.00 88.88 186 LEU A CA 1
ATOM 1393 C C . LEU A 1 186 ? -2.437 -5.322 -11.099 1.00 88.88 186 LEU A C 1
ATOM 1395 O O . LEU A 1 186 ? -2.306 -6.283 -11.861 1.00 88.88 186 LEU A O 1
ATOM 1399 N N . TYR A 1 187 ? -1.625 -4.276 -11.099 1.00 90.12 187 TYR A N 1
ATOM 1400 C CA . TYR A 1 187 ? -0.561 -4.059 -12.061 1.00 90.12 187 TYR A CA 1
ATOM 1401 C C . TYR A 1 187 ? 0.687 -3.568 -11.341 1.00 90.12 187 TYR A C 1
ATOM 1403 O O . TYR A 1 187 ? 0.623 -2.676 -10.494 1.00 90.12 187 TYR A O 1
ATOM 1411 N N . PHE A 1 188 ? 1.844 -4.105 -11.714 1.00 90.62 188 PHE A N 1
ATOM 1412 C CA . PHE A 1 188 ? 3.102 -3.408 -11.494 1.00 90.62 188 PHE A CA 1
ATOM 1413 C C . PHE A 1 188 ? 3.156 -2.215 -12.433 1.00 90.62 188 PHE A C 1
ATOM 1415 O O . PHE A 1 188 ? 2.917 -2.377 -13.620 1.00 90.62 188 PHE A O 1
ATOM 1422 N N . ARG A 1 189 ? 3.506 -1.038 -11.928 1.00 90.62 189 ARG A N 1
ATOM 1423 C CA . ARG A 1 189 ? 3.803 0.147 -12.731 1.00 90.62 189 ARG A CA 1
ATOM 1424 C C . ARG A 1 189 ? 5.261 0.506 -12.533 1.00 90.62 189 ARG A C 1
ATOM 1426 O O . ARG A 1 189 ? 5.650 0.934 -11.442 1.00 90.62 189 ARG A O 1
ATOM 1433 N N . LEU A 1 190 ? 6.045 0.355 -13.590 1.00 90.94 190 LEU A N 1
ATOM 1434 C CA . LEU A 1 190 ? 7.381 0.915 -13.681 1.00 90.94 190 LEU A CA 1
ATOM 1435 C C . LEU A 1 190 ? 7.272 2.359 -14.166 1.00 90.94 190 LEU A C 1
ATOM 1437 O O . LEU A 1 190 ? 6.665 2.624 -15.201 1.00 90.94 190 LEU A O 1
ATOM 1441 N N . ARG A 1 191 ? 7.883 3.275 -13.418 1.00 89.75 191 ARG A N 1
ATOM 1442 C CA . ARG A 1 191 ? 7.999 4.687 -13.787 1.00 89.75 191 ARG A CA 1
ATOM 1443 C C . ARG A 1 191 ? 9.341 5.265 -13.368 1.00 89.75 191 ARG A C 1
ATOM 1445 O O . ARG A 1 191 ? 10.022 4.724 -12.488 1.00 89.75 191 ARG A O 1
ATOM 1452 N N . ALA A 1 192 ? 9.682 6.416 -13.931 1.00 89.12 192 ALA A N 1
ATOM 1453 C CA . ALA A 1 192 ? 10.862 7.155 -13.520 1.00 89.12 192 ALA A CA 1
ATOM 1454 C C . ALA A 1 192 ? 10.717 7.603 -12.057 1.00 89.12 192 ALA A C 1
ATOM 1456 O O . ALA A 1 192 ? 9.637 8.000 -11.606 1.00 89.12 192 ALA A O 1
ATOM 1457 N N . ARG A 1 193 ? 11.807 7.543 -11.288 1.00 86.94 193 ARG A N 1
ATOM 1458 C CA . ARG A 1 193 ? 11.835 8.118 -9.936 1.00 86.94 193 ARG A CA 1
ATOM 1459 C C . ARG A 1 193 ? 11.985 9.635 -9.999 1.00 86.94 193 ARG A C 1
ATOM 1461 O O . ARG A 1 193 ? 11.442 10.333 -9.142 1.00 86.94 193 ARG A O 1
ATOM 1468 N N . ARG A 1 194 ? 12.721 10.124 -10.998 1.00 89.06 194 ARG A N 1
ATOM 1469 C CA . ARG A 1 194 ? 12.921 11.540 -11.306 1.00 89.06 194 ARG A CA 1
ATOM 1470 C C . ARG A 1 194 ? 12.581 11.805 -12.758 1.00 89.06 194 ARG A C 1
ATOM 1472 O O . ARG A 1 194 ? 12.820 10.968 -13.620 1.00 89.06 194 ARG A O 1
ATOM 1479 N N . GLU A 1 195 ? 12.065 12.994 -13.021 1.00 89.56 195 GLU A N 1
ATOM 1480 C CA . GLU A 1 195 ? 11.681 13.396 -14.369 1.00 89.56 195 GLU A CA 1
ATOM 1481 C C . GLU A 1 195 ? 12.869 13.407 -15.345 1.00 89.56 195 GLU A C 1
ATOM 1483 O O . GLU A 1 195 ? 12.715 13.118 -16.530 1.00 89.56 195 GLU A O 1
ATOM 1488 N N . ASP A 1 196 ? 14.070 13.708 -14.869 1.00 91.12 196 ASP A N 1
ATOM 1489 C CA . ASP A 1 196 ? 15.285 13.788 -15.679 1.00 91.12 196 ASP A CA 1
ATOM 1490 C C . ASP A 1 196 ? 15.948 12.427 -15.954 1.00 91.12 196 ASP A C 1
ATOM 1492 O O . ASP A 1 196 ? 16.909 12.367 -16.716 1.00 91.12 196 ASP A O 1
ATOM 1496 N N . GLN A 1 197 ? 15.421 11.323 -15.415 1.00 93.62 197 GLN A N 1
ATOM 1497 C CA . GLN A 1 197 ? 15.894 9.992 -15.792 1.00 93.62 197 GLN A CA 1
ATOM 1498 C C . GLN A 1 197 ? 15.484 9.649 -17.226 1.00 93.62 197 GLN A C 1
ATOM 1500 O O . GLN A 1 197 ? 14.421 10.045 -17.718 1.00 93.62 197 GLN A O 1
ATOM 1505 N N . ARG A 1 198 ? 16.355 8.900 -17.897 1.00 94.88 198 ARG A N 1
ATOM 1506 C CA . ARG A 1 198 ? 16.206 8.454 -19.283 1.00 94.88 198 ARG A CA 1
ATOM 1507 C C . ARG A 1 198 ? 16.503 6.967 -19.400 1.00 94.88 198 ARG A C 1
ATOM 1509 O O . ARG A 1 198 ? 17.035 6.370 -18.459 1.00 94.88 198 ARG A O 1
ATOM 1516 N N . PHE A 1 199 ? 16.139 6.396 -20.541 1.00 95.56 199 PHE A N 1
ATOM 1517 C CA . PHE A 1 199 ? 16.417 5.011 -20.874 1.00 95.56 199 PHE A CA 1
ATOM 1518 C C . PHE A 1 199 ? 17.927 4.779 -20.941 1.00 95.56 199 PHE A C 1
ATOM 1520 O O . PHE A 1 199 ? 18.646 5.504 -21.631 1.00 95.56 199 PHE A O 1
ATOM 1527 N N . ASP A 1 200 ? 18.398 3.766 -20.226 1.00 94.50 200 ASP A N 1
ATOM 1528 C CA . ASP A 1 200 ? 19.762 3.262 -20.312 1.00 94.50 200 ASP A CA 1
ATOM 1529 C C . ASP A 1 2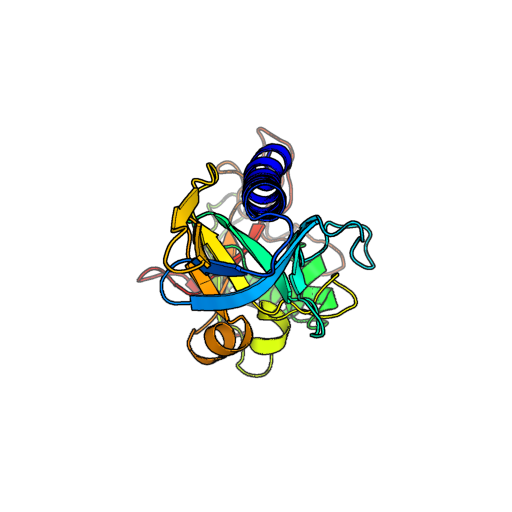00 ? 19.695 1.740 -20.494 1.00 94.50 200 ASP A C 1
ATOM 1531 O O . ASP A 1 200 ? 19.475 1.009 -19.520 1.00 94.50 200 ASP A O 1
ATOM 1535 N N . PRO A 1 201 ? 19.872 1.236 -21.730 1.00 92.31 201 PRO A N 1
ATOM 1536 C CA . PRO A 1 201 ? 19.743 -0.188 -22.003 1.00 92.31 201 PRO A CA 1
ATOM 1537 C C . PRO A 1 201 ? 20.849 -1.024 -21.344 1.00 92.31 201 PRO A C 1
ATOM 1539 O O . PRO A 1 201 ? 20.690 -2.232 -21.172 1.00 92.31 201 PRO A O 1
ATOM 1542 N N . LYS A 1 202 ? 21.960 -0.397 -20.936 1.00 91.62 202 LYS A N 1
ATOM 1543 C CA . LYS A 1 202 ? 23.107 -1.070 -20.313 1.00 91.62 202 LYS A CA 1
ATOM 1544 C C . LYS A 1 202 ? 23.050 -1.041 -18.784 1.00 91.62 202 LYS A C 1
ATOM 1546 O O . LYS A 1 202 ? 23.864 -1.696 -18.133 1.00 91.62 202 LYS A O 1
ATOM 1551 N N . ALA A 1 203 ? 22.107 -0.309 -18.191 1.00 89.62 203 ALA A N 1
ATOM 1552 C CA . ALA A 1 203 ? 21.971 -0.235 -16.743 1.00 89.62 203 ALA A CA 1
ATOM 1553 C C . ALA A 1 203 ? 21.491 -1.578 -16.169 1.00 89.62 203 ALA A C 1
ATOM 1555 O O . ALA A 1 203 ? 20.359 -1.999 -16.406 1.00 89.62 203 ALA A O 1
ATOM 1556 N N . MET A 1 204 ? 22.335 -2.216 -15.354 1.00 86.19 204 MET A N 1
ATOM 1557 C CA . MET A 1 204 ? 22.089 -3.539 -14.771 1.00 86.19 204 MET A CA 1
ATOM 1558 C C . MET A 1 204 ? 22.195 -3.524 -13.243 1.00 86.19 204 MET A C 1
ATOM 1560 O O . MET A 1 204 ? 22.965 -2.760 -12.657 1.00 86.19 204 MET A O 1
ATOM 1564 N N . GLN A 1 205 ? 21.430 -4.394 -12.589 1.00 81.50 205 GLN A N 1
ATOM 1565 C CA . GLN A 1 205 ? 21.562 -4.728 -11.172 1.00 81.50 205 GLN A CA 1
ATOM 1566 C C . GLN A 1 205 ? 21.274 -6.215 -10.988 1.00 81.50 205 GLN A C 1
ATOM 1568 O O . GLN A 1 205 ? 20.197 -6.671 -11.354 1.00 81.50 205 GLN A O 1
ATOM 1573 N N . ASN A 1 206 ? 22.222 -6.970 -10.424 1.00 78.62 206 ASN A N 1
ATOM 1574 C CA . ASN A 1 206 ? 22.089 -8.414 -10.181 1.00 78.62 206 ASN A CA 1
ATOM 1575 C C . ASN A 1 206 ? 21.537 -9.176 -11.404 1.00 78.62 206 ASN A C 1
ATOM 1577 O O . ASN A 1 206 ? 20.549 -9.898 -11.307 1.00 78.62 206 ASN A O 1
ATOM 1581 N N . ASN A 1 207 ? 22.150 -8.957 -12.571 1.00 80.75 207 ASN A N 1
ATOM 1582 C CA . ASN A 1 207 ? 21.752 -9.553 -13.851 1.00 80.75 207 ASN A CA 1
ATOM 1583 C C . ASN A 1 207 ? 20.337 -9.183 -14.359 1.00 80.75 207 ASN A C 1
ATOM 1585 O O . ASN A 1 207 ? 19.795 -9.857 -15.228 1.00 80.75 207 ASN A O 1
ATOM 1589 N N . THR A 1 208 ? 19.737 -8.109 -13.838 1.00 84.19 208 THR A N 1
ATOM 1590 C CA . THR A 1 208 ? 18.431 -7.586 -14.271 1.00 84.19 208 THR A CA 1
ATOM 1591 C C . THR A 1 208 ? 18.577 -6.161 -14.803 1.00 84.19 208 THR A C 1
ATOM 1593 O O . THR A 1 208 ? 19.209 -5.320 -14.156 1.00 84.19 208 THR A O 1
ATOM 1596 N N . HIS A 1 209 ? 17.976 -5.871 -15.963 1.00 87.00 209 HIS A N 1
ATOM 1597 C CA . HIS A 1 209 ? 17.964 -4.522 -16.532 1.00 87.00 209 HIS A CA 1
ATOM 1598 C C . HIS A 1 209 ? 17.201 -3.565 -15.617 1.00 87.00 209 HIS A C 1
ATOM 1600 O O . HIS A 1 209 ? 16.066 -3.823 -15.224 1.00 87.00 209 HIS A O 1
ATOM 1606 N N . LYS A 1 210 ? 17.817 -2.428 -15.296 1.00 88.00 210 LYS A N 1
ATOM 1607 C CA . LYS A 1 210 ? 17.207 -1.368 -14.480 1.00 88.00 210 LYS A CA 1
ATOM 1608 C C . LYS A 1 210 ? 16.313 -0.439 -15.293 1.00 88.00 210 LYS A C 1
ATOM 1610 O O . LYS A 1 210 ? 15.538 0.305 -14.690 1.00 88.00 210 LYS A O 1
ATOM 1615 N N . ILE A 1 211 ? 16.444 -0.468 -16.624 1.00 92.38 211 ILE A N 1
ATOM 1616 C CA . ILE A 1 211 ? 15.761 0.376 -17.620 1.00 92.38 211 ILE A CA 1
ATOM 1617 C C . ILE A 1 211 ? 16.169 1.857 -17.551 1.00 92.38 211 ILE A C 1
ATOM 1619 O O . ILE A 1 211 ? 16.438 2.462 -18.583 1.00 92.38 211 ILE A O 1
ATOM 1623 N N . TYR A 1 212 ? 16.258 2.446 -16.360 1.00 92.19 212 TYR A N 1
ATOM 1624 C CA . TYR A 1 212 ? 16.652 3.839 -16.167 1.00 92.19 212 TYR A CA 1
ATOM 1625 C C . TYR A 1 212 ? 18.144 3.999 -15.859 1.00 92.19 212 TYR A C 1
ATOM 1627 O O . TYR A 1 212 ? 18.709 3.262 -15.045 1.00 92.19 212 TYR A O 1
ATOM 1635 N N . GLY A 1 213 ? 18.740 5.041 -16.439 1.00 90.25 213 GLY A N 1
ATOM 1636 C CA . GLY A 1 213 ? 20.064 5.541 -16.073 1.00 90.25 213 GLY A CA 1
ATOM 1637 C C . GLY A 1 213 ? 20.068 6.398 -14.797 1.00 90.25 213 GLY A C 1
ATOM 1638 O O . GLY A 1 213 ? 19.045 6.604 -14.129 1.00 90.25 213 GLY A O 1
ATOM 1639 N N . LYS A 1 214 ? 21.250 6.927 -14.454 1.00 91.31 214 LYS A N 1
ATOM 1640 C CA . LYS A 1 214 ? 21.422 7.913 -13.371 1.00 91.31 214 LYS A CA 1
ATOM 1641 C C . LYS A 1 214 ? 20.707 9.224 -13.721 1.00 91.31 214 LYS A C 1
ATOM 1643 O O . LYS A 1 214 ? 20.886 9.754 -14.810 1.00 91.31 214 LYS A O 1
ATOM 1648 N N . SER A 1 215 ? 19.935 9.753 -12.776 1.00 90.00 215 SER A N 1
ATOM 1649 C CA . SER A 1 215 ? 19.370 11.104 -12.801 1.00 90.00 215 SER A CA 1
ATOM 1650 C C . SER A 1 215 ? 20.507 12.133 -12.774 1.00 90.00 215 SER A C 1
ATOM 1652 O O . SER A 1 215 ? 21.285 12.116 -11.816 1.00 90.00 215 SER A O 1
ATOM 1654 N N . PRO A 1 216 ? 20.619 13.034 -13.764 1.00 88.94 216 PRO A N 1
ATOM 1655 C CA . PRO A 1 216 ? 21.630 14.091 -13.745 1.00 88.94 216 PRO A CA 1
ATOM 1656 C C . PRO A 1 216 ? 21.517 15.033 -12.538 1.00 88.94 216 PRO A C 1
ATOM 1658 O O . PRO A 1 216 ? 22.530 15.431 -11.971 1.00 88.94 216 PRO A O 1
ATOM 1661 N N . SER A 1 217 ? 20.299 15.364 -12.102 1.00 89.75 217 SER A N 1
ATOM 1662 C CA . SER A 1 217 ? 20.064 16.333 -11.023 1.00 89.75 217 SER A CA 1
ATOM 1663 C C . SER A 1 217 ? 20.257 15.767 -9.616 1.00 89.75 217 SER A C 1
ATOM 1665 O O . SER A 1 217 ? 20.554 16.518 -8.687 1.00 89.75 217 SER A O 1
ATOM 1667 N N . ARG A 1 218 ? 20.030 14.461 -9.415 1.00 88.56 218 ARG A N 1
ATOM 1668 C CA . ARG A 1 218 ? 20.007 13.845 -8.071 1.00 88.56 218 ARG A CA 1
ATOM 1669 C C . ARG A 1 218 ? 20.866 12.589 -7.934 1.00 88.56 218 ARG A C 1
ATOM 1671 O O . ARG A 1 218 ? 20.973 12.066 -6.831 1.00 88.56 218 ARG A O 1
ATOM 1678 N N . GLY A 1 219 ? 21.427 12.061 -9.020 1.00 86.75 219 GLY A N 1
ATOM 1679 C CA . GLY A 1 219 ? 22.242 10.838 -9.028 1.00 86.75 219 GLY A CA 1
ATOM 1680 C C . GLY A 1 219 ? 21.463 9.527 -8.836 1.00 86.75 219 GLY A C 1
ATOM 1681 O O . GLY A 1 219 ? 22.036 8.447 -8.999 1.00 86.75 219 GLY A O 1
ATOM 1682 N N . ASP A 1 220 ? 20.160 9.593 -8.528 1.00 83.56 220 ASP A N 1
ATOM 1683 C CA . ASP A 1 220 ? 19.262 8.440 -8.394 1.00 83.56 220 ASP A CA 1
ATOM 1684 C C . ASP A 1 220 ? 19.292 7.585 -9.674 1.00 83.56 220 ASP A C 1
ATOM 1686 O O . ASP A 1 220 ? 19.041 8.084 -10.765 1.00 83.56 220 ASP A O 1
ATOM 1690 N N . SER A 1 221 ? 19.572 6.286 -9.558 1.00 80.38 221 SER A N 1
ATOM 1691 C CA . SER A 1 221 ? 19.761 5.402 -10.725 1.00 80.38 221 SER A CA 1
ATOM 1692 C C . SER A 1 221 ? 18.726 4.291 -10.857 1.00 80.38 221 SER A C 1
ATOM 1694 O O . SER A 1 221 ? 18.834 3.455 -11.746 1.00 80.38 221 SER A O 1
ATOM 1696 N N . ALA A 1 222 ? 17.769 4.215 -9.936 1.00 76.88 222 ALA A N 1
ATOM 1697 C CA . ALA A 1 222 ? 16.717 3.208 -9.955 1.00 76.88 222 ALA A CA 1
ATOM 1698 C C . ALA A 1 222 ? 15.401 3.840 -10.413 1.00 76.88 222 ALA A C 1
ATOM 1700 O O . ALA A 1 222 ? 15.067 4.951 -9.988 1.00 76.88 222 ALA A O 1
ATOM 1701 N N . GLY A 1 223 ? 14.651 3.114 -11.243 1.00 80.50 223 GLY A N 1
ATOM 1702 C CA . GLY A 1 223 ? 13.233 3.387 -11.453 1.00 80.50 223 GLY A CA 1
ATOM 1703 C C . GLY A 1 223 ? 12.422 3.109 -10.186 1.00 80.50 223 GLY A C 1
ATOM 1704 O O . GLY A 1 223 ? 12.926 2.571 -9.194 1.00 80.50 223 GLY A O 1
ATOM 1705 N N . ARG A 1 224 ? 11.142 3.475 -10.212 1.00 83.38 224 ARG A N 1
ATOM 1706 C CA . ARG A 1 224 ? 10.194 3.149 -9.148 1.00 83.38 224 ARG A CA 1
ATOM 1707 C C . ARG A 1 224 ? 9.176 2.152 -9.673 1.00 83.38 224 ARG A C 1
ATOM 1709 O O . ARG A 1 224 ? 8.517 2.414 -10.673 1.00 83.38 224 ARG A O 1
ATOM 1716 N N . ILE A 1 225 ? 9.028 1.050 -8.948 1.00 84.62 225 ILE A N 1
ATOM 1717 C CA . ILE A 1 225 ? 7.959 0.081 -9.162 1.00 84.62 225 ILE A CA 1
ATOM 1718 C C . ILE A 1 225 ? 6.958 0.264 -8.036 1.00 84.62 225 ILE A C 1
ATOM 1720 O O . ILE A 1 225 ? 7.333 0.301 -6.862 1.00 84.62 225 ILE A O 1
ATOM 1724 N N . VAL A 1 226 ? 5.701 0.439 -8.414 1.00 83.75 226 VAL A N 1
ATOM 1725 C CA . VAL A 1 226 ? 4.561 0.489 -7.498 1.00 83.75 226 VAL A CA 1
ATOM 1726 C C . VAL A 1 226 ? 3.522 -0.517 -7.963 1.00 83.75 226 VAL A C 1
ATOM 1728 O O . VAL A 1 226 ? 3.492 -0.866 -9.141 1.00 83.75 226 VAL A O 1
ATOM 1731 N N . VAL A 1 227 ? 2.673 -0.977 -7.053 1.00 86.00 227 VAL A N 1
ATOM 1732 C CA . VAL A 1 227 ? 1.480 -1.741 -7.414 1.00 86.00 227 VAL A CA 1
ATOM 1733 C C . VAL A 1 227 ? 0.295 -0.783 -7.453 1.00 86.00 227 VAL A C 1
ATOM 1735 O O . VAL A 1 227 ? 0.149 0.047 -6.556 1.00 86.00 227 VAL A O 1
ATOM 1738 N N . THR A 1 228 ? -0.515 -0.884 -8.501 1.00 85.75 228 THR A N 1
ATOM 1739 C CA . THR A 1 228 ? -1.715 -0.071 -8.735 1.00 85.75 228 THR A CA 1
ATOM 1740 C C . THR A 1 228 ? -2.854 -0.952 -9.239 1.00 85.75 228 THR A C 1
ATOM 1742 O O . THR A 1 228 ? -2.616 -2.041 -9.757 1.00 85.75 228 THR A O 1
ATOM 1745 N N . ASP A 1 229 ? -4.082 -0.486 -9.084 1.00 85.25 229 ASP A N 1
ATOM 1746 C CA . ASP A 1 229 ? -5.318 -1.135 -9.518 1.00 85.25 229 ASP A CA 1
ATOM 1747 C C . ASP A 1 229 ? -5.872 -0.585 -10.842 1.00 85.25 229 ASP A C 1
ATOM 1749 O O . ASP A 1 229 ? -6.917 -1.022 -11.320 1.00 85.25 229 ASP A O 1
ATOM 1753 N N . SER A 1 230 ? -5.173 0.370 -11.460 1.00 84.44 230 SER A N 1
ATOM 1754 C CA . SER A 1 230 ? -5.619 1.032 -12.683 1.00 84.44 230 SER A CA 1
ATOM 1755 C C . SER A 1 230 ? -4.482 1.238 -13.679 1.00 84.44 230 SER A C 1
ATOM 1757 O O . SER A 1 230 ? -3.305 1.355 -13.329 1.00 84.44 230 SER A O 1
ATOM 1759 N N . VAL A 1 231 ? -4.853 1.268 -14.958 1.00 87.25 231 VAL A N 1
ATOM 1760 C CA . VAL A 1 231 ? -3.944 1.483 -16.084 1.00 87.25 231 VAL A CA 1
ATOM 1761 C C . VAL A 1 231 ? -4.552 2.570 -16.971 1.00 87.25 231 VAL A C 1
ATOM 1763 O O . VAL A 1 231 ? -5.705 2.421 -17.380 1.00 87.25 231 VAL A O 1
ATOM 1766 N N . PRO A 1 232 ? -3.829 3.663 -17.273 1.00 88.12 232 PRO A N 1
ATOM 1767 C CA . PRO A 1 232 ? -4.310 4.683 -18.199 1.00 88.12 232 PRO A CA 1
ATOM 1768 C C . PRO A 1 232 ? -4.580 4.111 -19.596 1.00 88.12 232 PRO A C 1
ATOM 1770 O O . PRO A 1 232 ? -3.891 3.192 -20.047 1.00 88.12 232 PRO A O 1
ATOM 1773 N N . ALA A 1 233 ? -5.543 4.692 -20.314 1.00 84.69 233 ALA A N 1
ATOM 1774 C CA . ALA A 1 233 ? -5.783 4.342 -21.710 1.00 84.69 233 ALA A CA 1
ATOM 1775 C C . ALA A 1 233 ? -4.510 4.568 -22.549 1.00 84.69 233 ALA A C 1
ATOM 1777 O O . ALA A 1 233 ? -3.852 5.600 -22.423 1.00 84.69 233 ALA A O 1
ATOM 1778 N N . GLY A 1 234 ? -4.150 3.588 -23.382 1.00 80.44 234 GLY A N 1
ATOM 1779 C CA . GLY A 1 234 ? -2.949 3.648 -24.226 1.00 80.44 234 GLY A CA 1
ATOM 1780 C C . GLY A 1 234 ? -1.621 3.402 -23.498 1.00 80.44 234 GLY A C 1
ATOM 1781 O O . GLY A 1 234 ? -0.565 3.572 -24.104 1.00 80.44 234 GLY A O 1
ATOM 1782 N N . ALA A 1 235 ? -1.636 3.001 -22.222 1.00 88.25 235 ALA A N 1
ATOM 1783 C CA . ALA A 1 235 ? -0.405 2.672 -21.512 1.00 88.25 235 ALA A CA 1
ATOM 1784 C C . ALA A 1 235 ? 0.293 1.431 -22.094 1.00 88.25 235 ALA A C 1
ATOM 1786 O O . ALA A 1 235 ? -0.347 0.487 -22.568 1.00 88.25 235 ALA A O 1
ATOM 1787 N N . VAL A 1 236 ? 1.623 1.401 -21.987 1.00 92.94 236 VAL A N 1
ATOM 1788 C CA . VAL A 1 236 ? 2.420 0.237 -22.385 1.00 92.94 236 VAL A CA 1
ATOM 1789 C C . VAL A 1 236 ? 2.159 -0.886 -21.391 1.00 92.94 236 VAL A C 1
ATOM 1791 O O . VAL A 1 236 ? 2.403 -0.725 -20.196 1.00 92.94 236 VAL A O 1
ATOM 1794 N N . THR A 1 237 ? 1.676 -2.028 -21.874 1.00 93.00 237 THR A N 1
ATOM 1795 C CA . THR A 1 237 ? 1.375 -3.190 -21.032 1.00 93.00 237 THR A CA 1
ATOM 1796 C C . THR A 1 237 ? 2.229 -4.395 -21.402 1.00 93.00 237 THR A C 1
ATOM 1798 O O . THR A 1 237 ? 2.552 -4.618 -22.569 1.00 93.00 237 THR A O 1
ATOM 1801 N N . VAL A 1 238 ? 2.594 -5.181 -20.391 1.00 92.06 238 VAL A N 1
ATOM 1802 C CA . VAL A 1 238 ? 3.357 -6.425 -20.522 1.00 92.06 238 VAL A CA 1
ATOM 1803 C C . VAL A 1 238 ? 2.714 -7.542 -19.699 1.00 92.06 238 VAL A C 1
ATOM 1805 O O . VAL A 1 238 ? 1.987 -7.298 -18.730 1.00 92.06 238 VAL A O 1
ATOM 1808 N N . LYS A 1 239 ? 2.989 -8.788 -20.087 1.00 84.38 239 LYS A N 1
ATOM 1809 C CA . LYS A 1 239 ? 2.630 -9.981 -19.309 1.00 84.38 239 LYS A CA 1
ATOM 1810 C C . LYS A 1 239 ? 3.784 -10.327 -18.360 1.00 84.38 239 LYS A C 1
ATOM 1812 O O . LYS A 1 239 ? 4.940 -10.193 -18.753 1.00 84.38 239 LYS A O 1
ATOM 1817 N N . VAL A 1 240 ? 3.460 -10.740 -17.132 1.00 81.00 240 VAL A N 1
ATOM 1818 C CA . VAL A 1 240 ? 4.411 -11.024 -16.035 1.00 81.00 240 VAL A CA 1
ATOM 1819 C C . VAL A 1 240 ? 4.245 -12.445 -15.524 1.00 81.00 240 VAL A C 1
ATOM 1821 O O . VAL A 1 240 ? 3.077 -12.884 -15.441 1.00 81.00 240 VAL A O 1
#